Protein AF-A0A7S2YN35-F1 (afdb_monomer)

Structure (mmCIF, N/CA/C/O backbone):
data_AF-A0A7S2YN35-F1
#
_entry.id   AF-A0A7S2YN35-F1
#
loop_
_atom_site.group_PDB
_atom_site.id
_atom_site.type_symbol
_atom_site.label_atom_id
_atom_site.label_alt_id
_atom_site.label_comp_id
_atom_site.label_asym_id
_atom_site.label_entity_id
_atom_site.label_seq_id
_atom_site.pdbx_PDB_ins_code
_atom_site.Cartn_x
_atom_site.Cartn_y
_atom_site.Cartn_z
_atom_site.occupancy
_atom_site.B_iso_or_equiv
_atom_site.auth_seq_id
_atom_site.auth_comp_id
_atom_site.auth_asym_id
_atom_site.auth_atom_id
_atom_site.pdbx_PDB_model_num
ATOM 1 N N . PRO A 1 1 ? -25.737 -16.068 -13.004 1.00 32.38 1 PRO A N 1
ATOM 2 C CA . PRO A 1 1 ? -26.339 -16.454 -11.703 1.00 32.38 1 PRO A CA 1
ATOM 3 C C . PRO A 1 1 ? -26.500 -15.213 -10.817 1.00 32.38 1 PRO A C 1
ATOM 5 O O . PRO A 1 1 ? -25.511 -14.588 -10.452 1.00 32.38 1 PRO A O 1
ATOM 8 N N . ARG A 1 2 ? -27.748 -14.786 -10.596 1.00 31.97 2 ARG A N 1
ATOM 9 C CA . ARG A 1 2 ? -28.087 -13.589 -9.817 1.00 31.97 2 ARG A CA 1
ATOM 10 C C . ARG A 1 2 ? -27.740 -13.826 -8.343 1.00 31.97 2 ARG A C 1
ATOM 12 O O . ARG A 1 2 ? -28.356 -14.675 -7.712 1.00 31.97 2 ARG A O 1
ATOM 19 N N . LEU A 1 3 ? -26.752 -13.098 -7.825 1.00 33.00 3 LEU A N 1
ATOM 20 C CA . LEU A 1 3 ? -26.411 -13.049 -6.401 1.00 33.00 3 LEU A CA 1
ATOM 21 C C . LEU A 1 3 ? -27.136 -11.846 -5.777 1.00 33.00 3 LEU A C 1
ATOM 23 O O . LEU A 1 3 ? -26.621 -10.730 -5.743 1.00 33.00 3 LEU A O 1
ATOM 27 N N . GLU A 1 4 ? -28.378 -12.056 -5.348 1.00 37.19 4 GLU A N 1
ATOM 28 C CA . GLU A 1 4 ? -29.173 -11.084 -4.591 1.00 37.19 4 GLU A CA 1
ATOM 29 C C . GLU A 1 4 ? -28.855 -11.234 -3.093 1.00 37.19 4 GLU A C 1
ATOM 31 O O . GLU A 1 4 ? -29.428 -12.076 -2.412 1.00 37.19 4 GLU A O 1
ATOM 36 N N . CYS A 1 5 ? -27.909 -10.449 -2.566 1.00 36.06 5 CYS A N 1
ATOM 37 C CA . CYS A 1 5 ? -27.705 -10.291 -1.121 1.00 36.06 5 CYS A CA 1
ATOM 38 C C . CYS A 1 5 ? -27.013 -8.946 -0.836 1.00 36.06 5 CYS A C 1
ATOM 40 O O . CYS A 1 5 ? -26.206 -8.490 -1.645 1.00 36.06 5 CYS A O 1
ATOM 42 N N . GLY A 1 6 ? -27.311 -8.291 0.292 1.00 42.84 6 GLY A N 1
ATOM 43 C CA . GLY A 1 6 ? -26.812 -6.947 0.648 1.00 42.84 6 GLY A CA 1
ATOM 44 C C . GLY A 1 6 ? -25.283 -6.776 0.619 1.00 42.84 6 GLY A C 1
ATOM 45 O O . GLY A 1 6 ? -24.805 -5.655 0.440 1.00 42.84 6 GLY A O 1
ATOM 46 N N . CYS A 1 7 ? -24.537 -7.883 0.682 1.00 43.56 7 CYS A N 1
ATOM 47 C CA . CYS A 1 7 ? -23.091 -7.959 0.464 1.00 43.56 7 CYS A CA 1
ATOM 48 C C . CYS A 1 7 ? -22.669 -7.365 -0.899 1.00 43.56 7 CYS A C 1
ATOM 50 O O . CYS A 1 7 ? -21.687 -6.630 -0.991 1.00 43.56 7 CYS A O 1
ATOM 52 N N . ASN A 1 8 ? -23.490 -7.538 -1.944 1.00 53.22 8 ASN A N 1
ATOM 53 C CA . ASN A 1 8 ? -23.187 -7.060 -3.293 1.00 53.22 8 ASN A CA 1
ATOM 54 C C . ASN A 1 8 ? -23.041 -5.528 -3.335 1.00 53.22 8 ASN A C 1
ATOM 56 O O . ASN A 1 8 ? -22.105 -5.007 -3.926 1.00 53.22 8 ASN A O 1
ATOM 60 N N . ARG A 1 9 ? -23.909 -4.777 -2.640 1.00 54.72 9 ARG A N 1
ATOM 61 C CA . ARG A 1 9 ? -23.855 -3.303 -2.642 1.00 54.72 9 ARG A CA 1
ATOM 62 C C . ARG A 1 9 ? -22.607 -2.763 -1.935 1.00 54.72 9 ARG A C 1
ATOM 64 O O . ARG A 1 9 ? -22.102 -1.719 -2.330 1.00 54.72 9 ARG A O 1
ATOM 71 N N . GLN A 1 10 ? -22.119 -3.452 -0.905 1.00 54.00 10 GLN A N 1
ATOM 72 C CA . GLN A 1 10 ? -20.915 -3.050 -0.172 1.00 54.00 10 GLN A CA 1
ATOM 73 C C . GLN A 1 10 ? -19.650 -3.368 -0.974 1.00 54.00 10 GLN A C 1
ATOM 75 O O . GLN A 1 10 ? -18.811 -2.486 -1.140 1.00 54.00 10 GLN A O 1
ATOM 80 N N . LEU A 1 11 ? -19.576 -4.564 -1.569 1.00 55.97 11 LEU A N 1
ATOM 81 C CA . LEU A 1 11 ? -18.496 -4.949 -2.483 1.00 55.97 11 LEU A CA 1
ATOM 82 C C . LEU A 1 11 ? -18.441 -4.023 -3.704 1.00 55.97 11 LEU A C 1
ATOM 84 O O . LEU A 1 11 ? -17.374 -3.514 -4.037 1.00 55.97 11 LEU A O 1
ATOM 88 N N . TYR A 1 12 ? -19.590 -3.718 -4.318 1.00 56.28 12 TYR A N 1
ATOM 89 C CA . TYR A 1 12 ? -19.667 -2.752 -5.416 1.00 56.28 12 TYR A CA 1
ATOM 90 C C . TYR A 1 12 ? -19.158 -1.371 -4.996 1.00 56.28 12 TYR A C 1
ATOM 92 O O . TYR A 1 12 ? -18.388 -0.779 -5.741 1.00 56.28 12 TYR A O 1
ATOM 100 N N . THR A 1 13 ? -19.527 -0.856 -3.819 1.00 57.91 13 THR A N 1
ATOM 101 C CA . THR A 1 13 ? -19.039 0.453 -3.354 1.00 57.91 13 THR A CA 1
ATOM 102 C C . THR A 1 13 ? -17.526 0.456 -3.141 1.00 57.91 13 THR A C 1
ATOM 104 O O . THR A 1 13 ? -16.870 1.396 -3.581 1.00 57.91 13 THR A O 1
ATOM 107 N N . ILE A 1 14 ? -16.948 -0.581 -2.526 1.00 59.44 14 ILE A N 1
ATOM 108 C CA . ILE A 1 14 ? -15.496 -0.668 -2.299 1.00 59.44 14 ILE A CA 1
ATOM 109 C C . ILE A 1 14 ? -14.764 -0.785 -3.637 1.00 59.44 14 ILE A C 1
ATOM 111 O O . ILE A 1 14 ? -13.972 0.086 -3.986 1.00 59.44 14 ILE A O 1
ATOM 115 N N . PHE A 1 15 ? -15.082 -1.807 -4.431 1.00 61.56 15 PHE A N 1
ATOM 116 C CA . PHE A 1 15 ? -14.328 -2.101 -5.645 1.00 61.56 15 PHE A CA 1
ATOM 117 C C . PHE A 1 15 ? -14.570 -1.086 -6.758 1.00 61.56 15 PHE A C 1
ATOM 119 O O . PHE A 1 15 ? -13.609 -0.658 -7.389 1.00 61.56 15 PHE A O 1
ATOM 126 N N . LEU A 1 16 ? -15.812 -0.638 -6.993 1.00 57.06 16 LEU A N 1
ATOM 127 C CA . LEU A 1 16 ? -16.046 0.391 -8.009 1.00 57.06 16 LEU A CA 1
ATOM 128 C C . LEU A 1 16 ? -15.460 1.727 -7.580 1.00 57.06 16 LEU A C 1
ATOM 130 O O . LEU A 1 16 ? -14.914 2.401 -8.442 1.00 57.06 16 LEU A O 1
ATOM 134 N N . SER A 1 17 ? -15.534 2.137 -6.308 1.00 57.50 17 SER A N 1
ATOM 135 C CA . SER A 1 17 ? -14.940 3.425 -5.922 1.00 57.50 17 SER A CA 1
ATOM 136 C C . SER A 1 17 ? -13.424 3.411 -6.098 1.00 57.50 17 SER A C 1
ATOM 138 O O . SER A 1 17 ? -12.890 4.339 -6.704 1.00 57.50 17 SER A O 1
ATOM 140 N N . GLU A 1 18 ? -12.740 2.344 -5.675 1.00 59.97 18 GLU A N 1
ATOM 141 C CA . GLU A 1 18 ? -11.289 2.235 -5.837 1.00 59.97 18 GLU A CA 1
ATOM 142 C C . GLU A 1 18 ? -10.882 2.097 -7.313 1.00 59.97 18 GLU A C 1
ATOM 144 O O . GLU A 1 18 ? -10.021 2.840 -7.782 1.00 59.97 18 GLU A O 1
ATOM 149 N N . PHE A 1 19 ? -11.565 1.253 -8.092 1.00 55.81 19 PHE A N 1
ATOM 150 C CA . PHE A 1 19 ? -11.225 1.017 -9.498 1.00 55.81 19 PHE A CA 1
ATOM 151 C C . PHE A 1 19 ? -11.586 2.204 -10.411 1.00 55.81 19 PHE A C 1
ATOM 153 O O . PHE A 1 19 ? -10.774 2.645 -11.227 1.00 55.81 19 PHE A O 1
ATOM 160 N N . THR A 1 20 ? -12.781 2.788 -10.258 1.00 52.16 20 THR A N 1
ATOM 161 C CA . THR A 1 20 ? -13.210 3.927 -11.094 1.00 52.16 20 THR A CA 1
ATOM 162 C C . THR A 1 20 ? -12.437 5.198 -10.776 1.00 52.16 20 THR A C 1
ATOM 164 O O . THR A 1 20 ? -12.115 5.942 -11.699 1.00 52.16 20 THR A O 1
ATOM 167 N N . THR A 1 21 ? -12.067 5.442 -9.516 1.00 54.19 21 THR A N 1
ATOM 168 C CA . THR A 1 21 ? -11.267 6.621 -9.158 1.00 54.19 21 THR A CA 1
ATOM 169 C C . THR A 1 21 ? -9.856 6.516 -9.737 1.00 54.19 21 THR A C 1
ATOM 171 O O . THR A 1 21 ? -9.370 7.488 -10.322 1.00 54.19 21 THR A O 1
ATOM 174 N N . SER A 1 22 ? -9.234 5.331 -9.676 1.00 51.78 22 SER A N 1
ATOM 175 C CA . SER A 1 22 ? -7.910 5.112 -10.267 1.00 51.78 22 SER A CA 1
ATOM 176 C C . SER A 1 22 ? -7.899 5.272 -11.795 1.00 51.78 22 SER A C 1
ATOM 178 O O . SER A 1 22 ? -6.941 5.842 -12.328 1.00 51.78 22 SER A O 1
ATOM 180 N N . ILE A 1 23 ? -8.972 4.869 -12.492 1.00 47.03 23 ILE A N 1
ATOM 181 C CA . ILE A 1 23 ? -9.130 5.051 -13.950 1.00 47.03 23 ILE A CA 1
ATOM 182 C C . ILE A 1 23 ? -9.453 6.509 -14.317 1.00 47.03 23 ILE A C 1
ATOM 184 O O . ILE A 1 23 ? -8.796 7.092 -15.181 1.00 47.03 23 ILE A O 1
ATOM 188 N N . MET A 1 24 ? -10.431 7.132 -13.652 1.00 33.88 24 MET A N 1
ATOM 189 C CA . MET A 1 24 ? -10.918 8.480 -13.985 1.00 33.88 24 MET A CA 1
ATOM 190 C C . MET A 1 24 ? -9.857 9.565 -13.757 1.00 33.88 24 MET A C 1
ATOM 192 O O . MET A 1 24 ? -9.778 10.532 -14.514 1.00 33.88 24 MET A O 1
ATOM 196 N N . ILE A 1 25 ? -8.986 9.407 -12.755 1.00 48.69 25 ILE A N 1
ATOM 197 C CA . ILE A 1 25 ? -7.891 10.359 -12.504 1.00 48.69 25 ILE A CA 1
ATOM 198 C C . ILE A 1 25 ? -6.742 10.178 -13.511 1.00 48.69 25 ILE A C 1
ATOM 200 O O . ILE A 1 25 ? -6.049 11.153 -13.818 1.00 48.69 25 ILE A O 1
ATOM 204 N N . GLY A 1 26 ? -6.588 8.983 -14.098 1.00 38.44 26 GLY A N 1
ATOM 205 C CA . GLY A 1 26 ? -5.640 8.710 -15.184 1.00 38.44 26 GLY A CA 1
ATOM 206 C C . GLY A 1 26 ? -5.896 9.534 -16.452 1.00 38.44 26 GLY A C 1
ATOM 207 O O . GLY A 1 26 ? -4.950 9.873 -17.157 1.00 38.44 26 GLY A O 1
ATOM 208 N N . GLN A 1 27 ? -7.141 9.954 -16.697 1.00 31.20 27 GLN A N 1
ATOM 209 C CA . GLN A 1 27 ? -7.489 10.827 -17.826 1.00 31.20 27 GLN A CA 1
ATOM 210 C C . GLN A 1 27 ? -7.334 12.331 -17.524 1.00 31.20 27 GLN A C 1
ATOM 212 O O . GLN A 1 27 ? -7.398 13.148 -18.439 1.00 31.20 27 GLN A O 1
ATOM 217 N N . CYS A 1 28 ? -7.086 12.727 -16.268 1.00 28.78 28 CYS A N 1
ATOM 218 C CA . CYS A 1 28 ? -7.217 14.123 -15.831 1.00 28.78 28 CYS A CA 1
ATOM 219 C C . CYS A 1 28 ? -5.906 14.861 -15.486 1.00 28.78 28 CYS A C 1
ATOM 221 O O . CYS A 1 28 ? -5.970 15.974 -14.963 1.00 28.78 28 CYS A O 1
ATOM 223 N N . ARG A 1 29 ? -4.706 14.322 -15.763 1.00 36.72 29 ARG A N 1
ATOM 224 C CA . ARG A 1 29 ? -3.434 15.008 -15.423 1.00 36.72 29 ARG A CA 1
ATOM 225 C C . ARG A 1 29 ? -2.541 15.323 -16.624 1.00 36.72 29 ARG A C 1
ATOM 227 O O . ARG A 1 29 ? -1.461 14.770 -16.775 1.00 36.72 29 ARG A O 1
ATOM 234 N N . LEU A 1 30 ? -2.968 16.333 -17.384 1.00 31.67 30 LEU A N 1
ATOM 235 C CA . LEU A 1 30 ? -2.103 17.223 -18.177 1.00 31.67 30 LEU A CA 1
ATOM 236 C C . LEU A 1 30 ? -1.985 18.635 -17.560 1.00 31.67 30 LEU A C 1
ATOM 238 O O . LEU A 1 30 ? -1.536 19.569 -18.215 1.00 31.67 30 LEU A O 1
ATOM 242 N N . LEU A 1 31 ? -2.359 18.825 -16.289 1.00 26.77 31 LEU A N 1
ATOM 243 C CA . LEU A 1 31 ? -2.328 20.140 -15.641 1.00 26.77 31 LEU A CA 1
ATOM 244 C C . LEU A 1 31 ? -1.460 20.149 -14.374 1.00 26.77 31 LEU A C 1
ATOM 246 O O . LEU A 1 31 ? -1.873 19.751 -13.292 1.00 26.77 31 LEU A O 1
ATOM 250 N N . HIS A 1 32 ? -0.244 20.649 -14.593 1.00 30.19 32 HIS A N 1
ATOM 251 C CA . HIS A 1 32 ? 0.545 21.545 -13.745 1.00 30.19 32 HIS A CA 1
ATOM 252 C C . HIS A 1 32 ? 0.956 21.144 -12.314 1.00 30.19 32 HIS A C 1
ATOM 254 O O . HIS A 1 32 ? 0.194 21.150 -11.355 1.00 30.19 32 HIS A O 1
ATOM 260 N N . SER A 1 33 ? 2.272 20.923 -12.219 1.00 31.78 33 SER A N 1
ATOM 261 C CA . SER A 1 33 ? 3.257 21.531 -11.314 1.00 31.78 33 SER A CA 1
ATOM 262 C C . SER A 1 33 ? 2.797 22.414 -10.135 1.00 31.78 33 SER A C 1
ATOM 264 O O . SER A 1 33 ? 1.953 23.298 -10.254 1.00 31.78 33 SER A O 1
ATOM 266 N N . ARG A 1 34 ? 3.596 22.284 -9.057 1.00 30.53 34 ARG A N 1
ATOM 267 C CA . ARG A 1 34 ? 3.866 23.261 -7.979 1.00 30.53 34 ARG A CA 1
ATOM 268 C C . ARG A 1 34 ? 3.098 23.061 -6.662 1.00 30.53 34 ARG A C 1
ATOM 270 O O . ARG A 1 34 ? 2.326 23.908 -6.236 1.00 30.53 34 ARG A O 1
ATOM 277 N N . CYS A 1 35 ? 3.491 22.030 -5.914 1.00 25.50 35 CYS A N 1
ATOM 278 C CA . CYS A 1 35 ? 3.432 22.052 -4.448 1.00 25.50 35 CYS A CA 1
ATOM 279 C C . CYS A 1 35 ? 4.858 21.982 -3.879 1.00 25.50 35 CYS A C 1
ATOM 281 O O . CYS A 1 35 ? 5.367 20.911 -3.568 1.00 25.50 35 CYS A O 1
ATOM 283 N N . ARG A 1 36 ? 5.520 23.141 -3.749 1.00 30.11 36 ARG A N 1
ATOM 284 C CA . ARG A 1 36 ? 6.612 23.310 -2.779 1.00 30.11 36 ARG A CA 1
ATOM 285 C C . ARG A 1 36 ? 5.959 23.623 -1.435 1.00 30.11 36 ARG A C 1
ATOM 287 O O . ARG A 1 36 ? 5.646 24.776 -1.162 1.00 30.11 36 ARG A O 1
ATOM 294 N N . GLY A 1 37 ? 5.706 22.588 -0.643 1.00 24.72 37 GLY A N 1
ATOM 295 C CA . GLY A 1 37 ? 5.403 22.714 0.778 1.00 24.72 37 GLY A CA 1
ATOM 296 C C . GLY A 1 37 ? 6.679 22.450 1.565 1.00 24.72 37 GLY A C 1
ATOM 297 O O . GLY A 1 37 ? 7.282 21.390 1.431 1.00 24.72 37 GLY A O 1
ATOM 298 N N . THR A 1 38 ? 7.122 23.430 2.340 1.00 25.17 38 THR A N 1
ATOM 299 C CA . THR A 1 38 ? 8.224 23.310 3.296 1.00 25.17 38 THR A CA 1
ATOM 300 C C . THR A 1 38 ? 7.952 22.169 4.278 1.00 25.17 38 THR A C 1
ATOM 302 O O . THR A 1 38 ? 7.036 22.254 5.093 1.00 25.17 38 THR A O 1
ATOM 305 N N . PHE A 1 39 ? 8.755 21.106 4.202 1.00 29.67 39 PHE A N 1
ATOM 306 C CA . PHE A 1 39 ? 8.820 20.051 5.211 1.00 29.67 39 PHE A CA 1
ATOM 307 C C . PHE A 1 39 ? 9.465 20.621 6.476 1.00 29.67 39 PHE A C 1
ATOM 309 O O . PHE A 1 39 ? 10.685 20.703 6.591 1.00 29.67 39 PHE A O 1
ATOM 316 N N . GLY A 1 40 ? 8.632 21.044 7.419 1.00 28.08 40 GLY A N 1
ATOM 317 C CA . GLY A 1 40 ? 9.051 21.463 8.747 1.00 28.08 40 GLY A CA 1
ATOM 318 C C . GLY A 1 40 ? 8.122 20.845 9.776 1.00 28.08 40 GLY A C 1
ATOM 319 O O . GLY A 1 40 ? 7.024 21.346 9.988 1.00 28.08 40 GLY A O 1
ATOM 320 N N . GLY A 1 41 ? 8.553 19.747 10.391 1.00 28.23 41 GLY A N 1
ATOM 321 C CA . GLY A 1 41 ? 7.854 19.172 11.537 1.00 28.23 41 GLY A CA 1
ATOM 322 C C . GLY A 1 41 ? 8.032 17.670 11.650 1.00 28.23 41 GLY A C 1
ATOM 323 O O . GLY A 1 41 ? 7.097 16.945 11.353 1.00 28.23 41 GLY A O 1
ATOM 324 N N . LEU A 1 42 ? 9.229 17.215 12.040 1.00 32.81 42 LEU A N 1
ATOM 325 C CA . LEU A 1 42 ? 9.445 15.896 12.672 1.00 32.81 42 LEU A CA 1
ATOM 326 C C . LEU A 1 42 ? 10.831 15.756 13.350 1.00 32.81 42 LEU A C 1
ATOM 328 O O . LEU A 1 42 ? 11.249 14.653 13.678 1.00 32.81 42 LEU A O 1
ATOM 332 N N . SER A 1 43 ? 11.551 16.857 13.612 1.00 29.42 43 SER A N 1
ATOM 333 C CA . SER A 1 43 ? 12.935 16.823 14.129 1.00 29.42 43 SER A CA 1
ATOM 334 C C . SER A 1 43 ? 13.073 17.021 15.651 1.00 29.42 43 SER A C 1
ATOM 336 O O . SER A 1 43 ? 14.129 17.451 16.110 1.00 29.42 43 SER A O 1
ATOM 338 N N . THR A 1 44 ? 12.048 16.739 16.460 1.00 29.92 44 THR A N 1
ATOM 339 C CA . THR A 1 44 ? 12.106 16.982 17.921 1.00 29.92 44 THR A CA 1
ATOM 340 C C . THR A 1 44 ? 11.459 15.873 18.754 1.00 29.92 44 THR A C 1
ATOM 342 O O . THR A 1 44 ? 10.720 16.157 19.689 1.00 29.92 44 THR A O 1
ATOM 345 N N . TYR A 1 45 ? 11.743 14.608 18.440 1.00 38.59 45 TYR A N 1
ATOM 346 C CA . TYR A 1 45 ? 11.266 13.451 19.216 1.00 38.59 45 TYR A CA 1
ATOM 347 C C . TYR A 1 45 ? 12.419 12.679 19.874 1.00 38.59 45 TYR A C 1
ATOM 349 O O . TYR A 1 45 ? 12.468 11.459 19.829 1.00 38.59 45 TYR A O 1
ATOM 357 N N . LEU A 1 46 ? 13.383 13.392 20.465 1.00 30.52 46 LEU A N 1
ATOM 358 C CA . LEU A 1 46 ? 14.479 12.797 21.243 1.00 30.52 46 LEU A CA 1
ATOM 359 C C . LEU A 1 46 ? 14.612 13.494 22.603 1.00 30.52 46 LEU A C 1
ATOM 361 O O . LEU A 1 46 ? 15.631 14.107 22.909 1.00 30.52 46 LEU A O 1
ATOM 365 N N . ALA A 1 47 ? 13.566 13.422 23.423 1.00 31.08 47 ALA A N 1
ATOM 366 C CA . ALA A 1 47 ? 13.660 13.750 24.842 1.00 31.08 47 ALA A CA 1
ATOM 367 C C . ALA A 1 47 ? 12.868 12.709 25.639 1.00 31.08 47 ALA A C 1
ATOM 369 O O . ALA A 1 47 ? 11.644 12.644 25.562 1.00 31.08 47 ALA A O 1
ATOM 370 N N . GLY A 1 48 ? 13.607 11.846 26.333 1.00 30.94 48 GLY A N 1
ATOM 371 C CA . GLY A 1 48 ? 13.095 10.629 26.944 1.00 30.94 48 GLY A CA 1
ATOM 372 C C . GLY A 1 48 ? 12.174 10.841 28.144 1.00 30.94 48 GLY A C 1
ATOM 373 O O . GLY A 1 48 ? 12.313 11.781 28.928 1.00 30.94 48 GLY A O 1
ATOM 374 N N . ARG A 1 49 ? 11.281 9.866 28.317 1.00 33.19 49 ARG A N 1
ATOM 375 C CA . ARG A 1 49 ? 10.717 9.438 29.600 1.00 33.19 49 ARG A CA 1
ATOM 376 C C . ARG A 1 49 ? 10.683 7.903 29.620 1.00 33.19 49 ARG A C 1
ATOM 378 O O . ARG A 1 49 ? 10.508 7.307 28.559 1.00 33.19 49 ARG A O 1
ATOM 385 N N . PRO A 1 50 ? 10.860 7.260 30.784 1.00 35.88 50 PRO A N 1
ATOM 386 C CA . PRO A 1 50 ? 10.829 5.804 30.879 1.00 35.88 50 PRO A CA 1
ATOM 387 C C . PRO A 1 50 ? 9.416 5.258 30.620 1.00 35.88 50 PRO A C 1
ATOM 389 O O . PRO A 1 50 ? 8.423 5.881 31.006 1.00 35.88 50 PRO A O 1
ATOM 392 N N . PHE A 1 51 ? 9.337 4.081 29.990 1.00 38.91 51 PHE A N 1
ATOM 393 C CA . PHE A 1 51 ? 8.087 3.346 29.782 1.00 38.91 51 PHE A CA 1
ATOM 394 C C . PHE A 1 51 ? 7.588 2.689 31.063 1.00 38.91 51 PHE A C 1
ATOM 396 O O . PHE A 1 51 ? 8.341 2.036 31.783 1.00 38.91 51 PHE A O 1
ATOM 403 N N . SER A 1 52 ? 6.284 2.835 31.292 1.00 37.88 52 SER A N 1
ATOM 404 C CA . SER A 1 52 ? 5.502 2.061 32.249 1.00 37.88 52 SER A CA 1
ATOM 405 C C . SER A 1 52 ? 4.770 0.953 31.492 1.00 37.88 52 SER A C 1
ATOM 407 O O . SER A 1 52 ? 4.028 1.237 30.550 1.00 37.88 52 SER A O 1
ATOM 409 N N . ASN A 1 53 ? 4.971 -0.294 31.923 1.00 44.12 53 ASN A N 1
ATOM 410 C CA . ASN A 1 53 ? 4.162 -1.455 31.551 1.00 44.12 53 ASN A CA 1
ATOM 411 C C . ASN A 1 53 ? 2.808 -1.371 32.272 1.00 44.12 53 ASN A C 1
ATOM 413 O O . ASN A 1 53 ? 2.584 -2.031 33.286 1.00 44.12 53 ASN A O 1
ATOM 417 N N . GLY A 1 54 ? 1.938 -0.488 31.787 1.00 44.16 54 GLY A N 1
ATOM 418 C CA . GLY A 1 54 ? 0.593 -0.284 32.313 1.00 44.16 54 GLY A CA 1
ATOM 419 C C . GLY A 1 54 ? -0.497 -0.656 31.305 1.00 44.16 54 GLY A C 1
ATOM 420 O O . GLY A 1 54 ? -0.200 -0.854 30.126 1.00 44.16 54 GLY A O 1
ATOM 421 N N . PRO A 1 55 ? -1.768 -0.719 31.748 1.00 50.75 55 PRO A N 1
ATOM 422 C CA . PRO A 1 55 ? -2.924 -0.789 30.853 1.00 50.75 55 PRO A CA 1
ATOM 423 C C . PRO A 1 55 ? -2.861 0.308 29.772 1.00 50.75 55 PRO A C 1
ATOM 425 O O . PRO A 1 55 ? -2.157 1.306 29.973 1.00 50.75 55 PRO A O 1
ATOM 428 N N . PRO A 1 56 ? -3.609 0.158 28.655 1.00 59.97 56 PRO A N 1
ATOM 429 C CA . PRO A 1 56 ? -3.640 1.146 27.582 1.00 59.97 56 PRO A CA 1
ATOM 430 C C . PRO A 1 56 ? -3.754 2.559 28.178 1.00 59.97 56 PRO A C 1
ATOM 432 O O . PRO A 1 56 ? -4.593 2.772 29.063 1.00 59.97 56 PRO A O 1
ATOM 435 N N . PRO A 1 57 ? -2.882 3.507 27.788 1.00 69.88 57 PRO A N 1
ATOM 436 C CA . PRO A 1 57 ? -2.763 4.775 28.493 1.00 69.88 57 PRO A CA 1
ATOM 437 C C . PRO A 1 57 ? -4.106 5.511 28.527 1.00 69.88 57 PRO A C 1
ATOM 439 O O . PRO A 1 57 ? -4.876 5.452 27.570 1.00 69.88 57 PRO A O 1
ATOM 442 N N . GLN A 1 58 ? -4.376 6.245 29.615 1.00 71.38 58 GLN A N 1
ATOM 443 C CA . GLN A 1 58 ? -5.656 6.946 29.829 1.00 71.38 58 GLN A CA 1
ATOM 444 C C . GLN A 1 58 ? -6.070 7.837 28.645 1.00 71.38 58 GLN A C 1
ATOM 446 O O . GLN A 1 58 ? -7.262 8.012 28.402 1.00 71.38 58 GLN A O 1
ATOM 451 N N . ILE A 1 59 ? -5.092 8.336 27.879 1.00 74.69 59 ILE A N 1
ATOM 452 C CA . ILE A 1 59 ? -5.273 9.103 26.640 1.00 74.69 59 ILE A CA 1
ATOM 453 C C . ILE A 1 59 ? -6.175 8.406 25.603 1.00 74.69 59 ILE A C 1
ATOM 455 O O . ILE A 1 59 ? -6.870 9.081 24.854 1.00 74.69 59 ILE A O 1
ATOM 459 N N . LEU A 1 60 ? -6.227 7.070 25.585 1.00 78.19 60 LEU A N 1
ATOM 460 C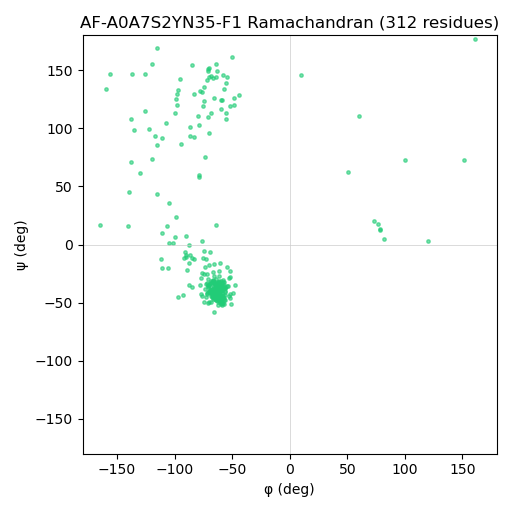 CA . LEU A 1 60 ? -7.087 6.297 24.678 1.00 78.19 60 LEU A CA 1
ATOM 461 C C . LEU A 1 60 ? -8.576 6.395 25.056 1.00 78.19 60 LEU A C 1
ATOM 463 O O . LEU A 1 60 ? -9.465 6.263 24.214 1.00 78.19 60 LEU A O 1
ATOM 467 N N . ASN A 1 61 ? -8.880 6.667 26.325 1.00 81.62 61 ASN A N 1
ATOM 468 C CA . ASN A 1 61 ? -10.260 6.767 26.794 1.00 81.62 61 ASN A CA 1
ATOM 469 C C . ASN A 1 61 ? -10.874 8.153 26.540 1.00 81.62 61 ASN A C 1
ATOM 471 O O . ASN A 1 61 ? -12.100 8.286 26.586 1.00 81.62 61 ASN A O 1
ATOM 475 N N . ASP A 1 62 ? -10.073 9.155 26.175 1.00 90.31 62 ASP A N 1
ATOM 476 C CA . ASP A 1 62 ? -10.538 10.517 25.913 1.00 90.31 62 ASP A CA 1
ATOM 477 C C . ASP A 1 62 ? -11.256 10.638 24.551 1.00 90.31 62 ASP A C 1
ATOM 479 O O . ASP A 1 62 ? -10.688 10.409 23.482 1.00 90.31 62 ASP A O 1
ATOM 483 N N . ALA A 1 63 ? -12.535 11.027 24.583 1.00 90.94 63 ALA A N 1
ATOM 484 C CA . ALA A 1 63 ? -13.347 11.235 23.385 1.00 90.94 63 ALA A CA 1
ATOM 485 C C . ALA A 1 63 ? -12.843 12.388 22.505 1.00 90.94 63 ALA A C 1
ATOM 487 O O . ALA A 1 63 ? -12.932 12.303 21.277 1.00 90.94 63 ALA A O 1
ATOM 488 N N . GLN A 1 64 ? -12.304 13.446 23.114 1.00 93.50 64 GLN A N 1
ATOM 489 C CA . GLN A 1 64 ? -11.747 14.578 22.384 1.00 93.50 64 GLN A CA 1
ATOM 490 C C . GLN A 1 64 ? -10.467 14.165 21.659 1.00 93.50 64 GLN A C 1
ATOM 492 O O . GLN A 1 64 ? -10.290 14.509 20.489 1.00 93.50 64 GLN A O 1
ATOM 497 N N . GLN A 1 65 ? -9.618 13.369 22.313 1.00 92.75 65 GLN A N 1
ATOM 498 C CA . GLN A 1 65 ? -8.418 12.827 21.684 1.00 92.75 65 GLN A CA 1
ATOM 499 C C . GLN A 1 65 ? -8.764 11.911 20.507 1.00 92.75 65 GLN A C 1
ATOM 501 O O . GLN A 1 65 ? -8.205 12.078 19.426 1.00 92.75 65 GLN A O 1
ATOM 506 N N . ARG A 1 66 ? -9.749 11.011 20.660 1.00 93.94 66 ARG A N 1
ATOM 507 C CA . ARG A 1 66 ? -10.209 10.145 19.557 1.00 93.94 66 ARG A CA 1
ATOM 508 C C . ARG A 1 66 ? -10.664 10.938 18.336 1.00 93.94 66 ARG A C 1
ATOM 510 O O . ARG A 1 66 ? -10.375 10.551 17.205 1.00 93.94 66 ARG A O 1
ATOM 517 N N . LYS A 1 67 ? -11.361 12.056 18.555 1.00 95.56 67 LYS A N 1
ATOM 518 C CA . LYS A 1 67 ? -11.771 12.953 17.471 1.00 95.56 67 LYS A CA 1
ATOM 519 C C . LYS A 1 67 ? -10.562 13.591 16.784 1.00 95.56 67 LYS A C 1
ATOM 521 O O . LYS A 1 67 ? -10.490 13.567 15.561 1.00 95.56 67 LYS A O 1
ATOM 526 N N . GLN A 1 68 ? -9.602 14.104 17.552 1.00 96.81 68 GLN A N 1
ATOM 527 C CA . GLN A 1 68 ? -8.375 14.693 17.005 1.00 96.81 68 GLN A CA 1
ATOM 528 C C . GLN A 1 68 ? -7.544 13.680 16.205 1.00 96.81 68 GLN A C 1
ATOM 530 O O . GLN A 1 68 ? -7.010 14.020 15.150 1.00 96.81 68 GLN A O 1
ATOM 535 N N . ASP A 1 69 ? -7.462 12.437 16.679 1.00 97.00 69 ASP A N 1
ATOM 536 C CA . ASP A 1 69 ? -6.734 11.358 16.009 1.00 97.00 69 ASP A CA 1
ATOM 537 C C . ASP A 1 69 ? -7.384 10.991 14.669 1.00 97.00 69 ASP A C 1
ATOM 539 O O . ASP A 1 69 ? -6.694 10.825 13.659 1.00 97.00 69 ASP A O 1
ATOM 543 N N . LEU A 1 70 ? -8.719 10.929 14.634 1.00 97.50 70 LEU A N 1
ATOM 544 C CA . LEU A 1 70 ? -9.471 10.718 13.400 1.00 97.50 70 LEU A CA 1
ATOM 545 C C . LEU A 1 70 ? -9.317 11.899 12.431 1.00 97.50 70 LEU A C 1
ATOM 547 O O . LEU A 1 70 ? -9.047 11.679 11.251 1.00 97.50 70 LEU A O 1
ATOM 551 N N . ASP A 1 71 ? -9.437 13.138 12.914 1.00 98.00 71 ASP A N 1
ATOM 552 C CA . ASP A 1 71 ? -9.254 14.345 12.099 1.00 98.00 71 ASP A CA 1
ATOM 553 C C . ASP A 1 71 ? -7.845 14.383 11.481 1.00 98.00 71 ASP A C 1
ATOM 555 O O . ASP A 1 71 ? -7.682 14.730 10.305 1.00 98.00 71 ASP A O 1
ATOM 559 N N . TYR A 1 72 ? -6.828 13.957 12.240 1.00 98.19 72 TYR A N 1
ATOM 560 C CA . TYR A 1 72 ? -5.468 13.783 11.737 1.00 98.19 72 TYR A CA 1
ATOM 561 C C . TYR A 1 72 ? -5.407 12.737 10.617 1.00 98.19 72 TYR A C 1
ATOM 563 O O . TYR A 1 72 ? -4.843 13.018 9.558 1.00 98.19 72 TYR A O 1
ATOM 571 N N . CYS A 1 73 ? -6.010 11.559 10.811 1.00 98.31 73 CYS A N 1
ATOM 572 C CA . CYS A 1 73 ? -6.040 10.499 9.798 1.00 98.31 73 CYS A CA 1
ATOM 573 C C . CY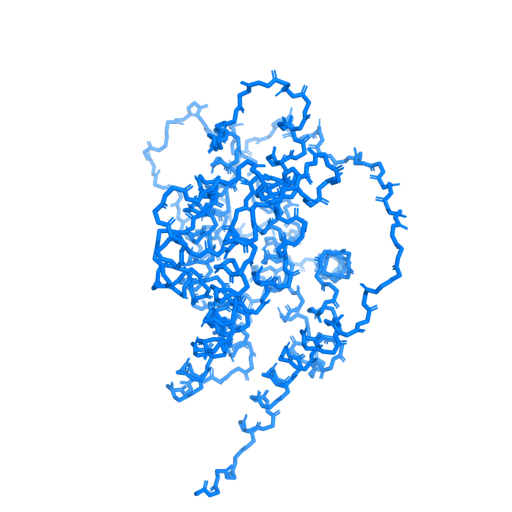S A 1 73 ? -6.730 10.968 8.507 1.00 98.31 73 CYS A C 1
ATOM 575 O O . CYS A 1 73 ? -6.179 10.812 7.419 1.00 98.31 73 CYS A O 1
ATOM 577 N N . ILE A 1 74 ? -7.894 11.614 8.617 1.00 98.06 74 ILE A N 1
ATOM 578 C CA . ILE A 1 74 ? -8.638 12.149 7.466 1.00 98.06 74 ILE A CA 1
ATOM 579 C C . ILE A 1 74 ? -7.803 13.191 6.717 1.00 98.06 74 ILE A C 1
ATOM 581 O O . ILE A 1 74 ? -7.752 13.174 5.484 1.00 98.06 74 ILE A O 1
ATOM 585 N N . LYS A 1 75 ? -7.138 14.097 7.444 1.00 98.00 75 LYS A N 1
ATOM 586 C CA . LYS A 1 75 ? -6.254 15.100 6.843 1.00 98.00 75 LYS A CA 1
ATOM 587 C C . LYS A 1 75 ? -5.080 14.441 6.118 1.00 98.00 75 LYS A C 1
ATOM 589 O O . LYS A 1 75 ? -4.812 14.789 4.972 1.00 98.00 75 LYS A O 1
ATOM 594 N N . LEU A 1 76 ? -4.428 13.463 6.746 1.00 96.69 76 LEU A N 1
ATOM 595 C CA . LEU A 1 76 ? -3.310 12.738 6.147 1.00 96.69 76 LEU A CA 1
ATOM 596 C C . LEU A 1 76 ? -3.716 12.059 4.833 1.00 96.69 76 LEU A C 1
ATOM 598 O O . LEU A 1 76 ? -3.010 12.189 3.834 1.00 96.69 76 LEU A O 1
ATOM 602 N N . VAL A 1 77 ? -4.873 11.390 4.814 1.00 97.69 77 VAL A N 1
ATOM 603 C CA . VAL A 1 77 ? -5.418 10.750 3.607 1.00 97.69 77 VAL A CA 1
ATOM 604 C C . VAL A 1 77 ? -5.752 11.798 2.548 1.00 97.69 77 VAL A C 1
ATOM 606 O O . VAL A 1 77 ? -5.366 11.643 1.398 1.00 97.69 77 VAL A O 1
ATOM 609 N N . ARG A 1 78 ? -6.381 12.920 2.913 1.00 96.25 78 ARG A N 1
ATOM 610 C CA . ARG A 1 78 ? -6.670 14.013 1.967 1.00 96.25 78 ARG A CA 1
ATOM 611 C C . ARG A 1 78 ? -5.419 14.549 1.266 1.00 96.25 78 ARG A C 1
ATOM 613 O O . ARG A 1 78 ? -5.496 14.904 0.085 1.00 96.25 78 ARG A O 1
ATOM 620 N N . ASP A 1 79 ? -4.314 14.626 2.001 1.00 94.19 79 ASP A N 1
ATOM 621 C CA . ASP A 1 79 ? -3.061 15.214 1.534 1.00 94.19 79 ASP A CA 1
ATOM 622 C C . ASP A 1 79 ? -2.203 14.208 0.745 1.00 94.19 79 ASP A C 1
ATOM 624 O O . ASP A 1 79 ? -1.571 14.594 -0.240 1.00 94.19 79 ASP A O 1
ATOM 628 N N . ARG A 1 80 ? -2.184 12.926 1.143 1.00 90.94 80 ARG A N 1
ATOM 629 C CA . ARG A 1 80 ? -1.278 11.900 0.579 1.00 90.94 80 ARG A CA 1
ATOM 630 C C . ARG A 1 80 ? -1.955 10.817 -0.262 1.00 90.94 80 ARG A C 1
ATOM 632 O O . ARG A 1 80 ? -1.289 10.183 -1.071 1.00 90.94 80 ARG A O 1
ATOM 639 N N . ASP A 1 81 ? -3.256 10.615 -0.103 1.00 92.81 81 ASP A N 1
ATOM 640 C CA . ASP A 1 81 ? -4.041 9.578 -0.776 1.00 92.81 81 ASP A CA 1
ATOM 641 C C . ASP A 1 81 ? -5.386 10.155 -1.238 1.00 92.81 81 ASP A C 1
ATOM 643 O O . ASP A 1 81 ? -6.460 9.901 -0.691 1.00 92.81 81 ASP A O 1
ATOM 647 N N . ARG A 1 82 ? -5.304 11.006 -2.264 1.00 90.94 82 ARG A N 1
ATOM 648 C CA . ARG A 1 82 ? -6.450 11.752 -2.795 1.00 90.94 82 ARG A CA 1
ATOM 649 C C . ARG A 1 82 ? -7.577 10.834 -3.277 1.00 90.94 82 ARG A C 1
ATOM 651 O O . ARG A 1 82 ? -8.743 11.190 -3.143 1.00 90.94 82 ARG A O 1
ATOM 658 N N . GLU A 1 83 ? -7.225 9.684 -3.842 1.00 89.19 83 GLU A N 1
ATOM 659 C CA . GLU A 1 83 ? -8.189 8.706 -4.357 1.00 89.19 83 GLU A CA 1
ATOM 660 C C . GLU A 1 83 ? -8.920 8.041 -3.206 1.00 89.19 83 GLU A C 1
ATOM 662 O O . GLU A 1 83 ? -10.146 8.101 -3.151 1.00 89.19 83 GLU A O 1
ATOM 667 N N . GLY A 1 84 ? -8.165 7.542 -2.222 1.00 91.94 84 GLY A N 1
ATOM 668 C CA . GLY A 1 84 ? -8.728 7.035 -0.980 1.00 91.94 84 GLY A CA 1
ATOM 669 C C . GLY A 1 84 ? -9.588 8.082 -0.282 1.00 91.94 84 GLY A C 1
ATOM 670 O O . GLY A 1 84 ? -10.651 7.749 0.224 1.00 91.94 84 GLY A O 1
ATOM 671 N N . PHE A 1 85 ? -9.213 9.364 -0.317 1.00 95.56 85 PHE A N 1
ATOM 672 C CA . PHE A 1 85 ? -10.042 10.415 0.264 1.00 95.56 85 PHE A CA 1
ATOM 673 C C . PHE A 1 85 ? -11.429 10.485 -0.379 1.00 95.56 85 PHE A C 1
ATOM 675 O O . PHE A 1 85 ? -12.426 10.496 0.341 1.00 95.56 85 PHE A O 1
ATOM 682 N N . TYR A 1 86 ? -11.507 10.495 -1.712 1.00 94.06 86 TYR A N 1
ATOM 683 C CA . TYR A 1 86 ? -12.790 10.510 -2.411 1.00 94.06 86 TYR A CA 1
ATOM 684 C C . TYR A 1 86 ? -13.583 9.217 -2.203 1.00 94.06 86 TYR A C 1
ATOM 686 O O . TYR A 1 86 ? -14.778 9.303 -1.927 1.00 94.06 86 TYR A O 1
ATOM 694 N N . CYS A 1 87 ? -12.935 8.047 -2.234 1.00 91.19 87 CYS A N 1
ATOM 695 C CA . CYS A 1 87 ? -13.592 6.776 -1.915 1.00 91.19 87 CYS A CA 1
ATOM 696 C C . CYS A 1 87 ? -14.183 6.796 -0.501 1.00 91.19 87 CYS A C 1
ATOM 698 O O . CYS A 1 87 ? -15.339 6.432 -0.306 1.00 91.19 87 CYS A O 1
ATOM 700 N N . GLY A 1 88 ? -13.434 7.316 0.474 1.00 92.31 88 GLY A N 1
ATOM 701 C CA . GLY A 1 88 ? -13.873 7.447 1.861 1.00 92.31 88 GLY A CA 1
ATOM 702 C C . GLY A 1 88 ? -15.126 8.309 2.020 1.00 92.31 88 GLY A C 1
ATOM 703 O O . GLY A 1 88 ? -15.980 7.990 2.844 1.00 92.31 88 GLY A O 1
ATOM 704 N N . LEU A 1 89 ? -15.294 9.359 1.205 1.00 93.12 89 LEU A N 1
ATOM 705 C CA . LEU A 1 89 ? -16.510 10.188 1.211 1.00 93.12 89 LEU A CA 1
ATOM 706 C C . LEU A 1 89 ? -17.761 9.439 0.730 1.00 93.12 89 LEU A C 1
ATOM 708 O O . LEU A 1 89 ? -18.868 9.839 1.082 1.00 93.12 89 LEU A O 1
ATOM 712 N N . LEU A 1 90 ? -17.589 8.376 -0.058 1.00 90.94 90 LEU A N 1
ATOM 713 C CA . LEU A 1 90 ? -18.675 7.541 -0.580 1.00 90.94 90 LEU A CA 1
ATOM 714 C C . LEU A 1 90 ? -19.016 6.362 0.346 1.00 90.94 90 LEU A C 1
ATOM 716 O O . LEU A 1 90 ? -20.033 5.698 0.140 1.00 90.94 90 LEU A O 1
ATOM 720 N N . MET A 1 91 ? -18.185 6.097 1.360 1.00 89.94 91 MET A N 1
ATOM 721 C CA . MET A 1 91 ? -18.419 5.018 2.318 1.00 89.94 91 MET A CA 1
ATOM 722 C C . MET A 1 91 ? -19.592 5.344 3.259 1.00 89.94 91 MET A C 1
ATOM 724 O O . MET A 1 91 ? -19.792 6.511 3.610 1.00 89.94 91 MET A O 1
ATOM 728 N N . PRO A 1 92 ? -20.344 4.328 3.735 1.00 90.75 92 PRO A N 1
ATOM 729 C CA . PRO A 1 92 ? -21.344 4.507 4.787 1.00 90.75 92 PRO A CA 1
ATOM 730 C C . PRO A 1 92 ? -20.745 5.167 6.034 1.00 90.75 92 PRO A C 1
ATOM 732 O O . PRO A 1 92 ? -19.596 4.890 6.393 1.00 90.75 92 PRO A O 1
ATOM 735 N N . GLN A 1 93 ? -21.523 6.017 6.712 1.00 89.31 93 GLN A N 1
ATOM 736 C CA . GLN A 1 93 ? -21.044 6.806 7.857 1.00 89.31 93 GLN A CA 1
ATOM 737 C C . GLN A 1 93 ? -20.467 5.929 8.975 1.00 89.31 93 GLN A C 1
ATOM 739 O O . GLN A 1 93 ? -19.509 6.316 9.642 1.00 89.31 93 GLN A O 1
ATOM 744 N N . GLU A 1 94 ? -21.011 4.727 9.144 1.00 88.81 94 GLU A N 1
ATOM 745 C CA . GLU A 1 94 ? -20.609 3.767 10.166 1.00 88.81 94 GLU A CA 1
ATOM 746 C C . GLU A 1 94 ? -19.193 3.224 9.937 1.00 88.81 94 GLU A C 1
ATOM 748 O O . GLU A 1 94 ? -18.504 2.912 10.908 1.00 88.81 94 GLU A O 1
ATOM 753 N N . ILE A 1 95 ? -18.765 3.112 8.672 1.00 91.69 95 ILE A N 1
ATOM 754 C CA . ILE A 1 95 ? -17.486 2.504 8.262 1.00 91.69 95 ILE A CA 1
ATOM 755 C C . ILE A 1 95 ? -16.455 3.550 7.834 1.00 91.69 95 ILE A C 1
ATOM 757 O O . ILE A 1 95 ? -15.251 3.295 7.863 1.00 91.69 95 ILE A O 1
ATOM 761 N N . GLN A 1 96 ? -16.905 4.754 7.484 1.00 94.44 96 GLN A N 1
ATOM 762 C CA . GLN A 1 96 ? -16.060 5.836 6.992 1.00 94.44 96 GLN A CA 1
ATOM 763 C C . GLN A 1 96 ? -14.861 6.116 7.914 1.00 94.44 96 GLN A C 1
ATOM 765 O O . GLN A 1 96 ? -13.737 6.263 7.432 1.00 94.44 96 GLN A O 1
ATOM 770 N N . LYS A 1 97 ? -15.069 6.125 9.239 1.00 96.00 97 LYS A N 1
ATOM 771 C CA . LYS A 1 97 ? -13.977 6.316 10.208 1.00 96.00 97 LYS A CA 1
ATOM 772 C C . LYS A 1 97 ? -12.935 5.192 10.147 1.00 96.00 97 LYS A C 1
ATOM 774 O O . LYS A 1 97 ? -11.743 5.483 10.155 1.00 96.00 97 LYS A O 1
ATOM 779 N N . HIS A 1 98 ? -13.362 3.929 10.048 1.00 96.69 98 HIS A N 1
ATOM 780 C CA . HIS A 1 98 ? -12.452 2.782 9.984 1.00 96.69 98 HIS A CA 1
ATOM 781 C C . HIS A 1 98 ? -11.651 2.814 8.685 1.00 96.69 98 HIS A C 1
ATOM 783 O O . HIS A 1 98 ? -10.430 2.681 8.711 1.00 96.69 98 HIS A O 1
ATOM 789 N N . PHE A 1 99 ? -12.327 3.104 7.570 1.00 96.50 99 PHE A N 1
ATOM 790 C CA . PHE A 1 99 ? -11.699 3.248 6.262 1.00 96.50 99 PHE A CA 1
ATOM 791 C C . PHE A 1 99 ? -10.604 4.324 6.274 1.00 96.50 99 PHE A C 1
ATOM 793 O O . PHE A 1 99 ? -9.465 4.043 5.911 1.00 96.50 99 PHE A O 1
ATOM 800 N N . PHE A 1 100 ? -10.891 5.537 6.762 1.00 98.12 100 PHE A N 1
ATOM 801 C CA . PHE A 1 100 ? -9.887 6.607 6.812 1.00 98.12 100 PHE A CA 1
ATOM 802 C C . PHE A 1 100 ? -8.672 6.269 7.679 1.00 98.12 100 PHE A C 1
ATOM 804 O O . PHE A 1 100 ? -7.556 6.644 7.326 1.00 98.12 100 PHE A O 1
ATOM 811 N N . VAL A 1 101 ? -8.858 5.549 8.784 1.00 98.44 101 VAL A N 1
ATOM 812 C CA . VAL A 1 101 ? -7.746 5.116 9.643 1.00 98.44 101 VAL A CA 1
ATOM 813 C C . VAL A 1 101 ? -6.868 4.083 8.935 1.00 98.44 101 VAL A C 1
ATOM 815 O O . VAL A 1 101 ? -5.644 4.220 8.944 1.00 98.44 101 VAL A O 1
ATOM 818 N N . LEU A 1 102 ? -7.466 3.099 8.255 1.00 98.06 102 LEU A N 1
ATOM 819 C CA . LEU A 1 102 ? -6.722 2.115 7.462 1.00 98.06 102 LEU A CA 1
ATOM 820 C C . LEU A 1 102 ? -5.963 2.770 6.298 1.00 98.06 102 LEU A C 1
ATOM 822 O O . LEU A 1 102 ? -4.784 2.480 6.081 1.00 98.06 102 LEU A O 1
ATOM 826 N N . ARG A 1 103 ? -6.597 3.710 5.583 1.00 97.44 103 ARG A N 1
ATOM 827 C CA . ARG A 1 103 ? -5.937 4.482 4.516 1.00 97.44 103 ARG A CA 1
ATOM 828 C C . ARG A 1 103 ? -4.806 5.354 5.069 1.00 97.44 103 ARG A C 1
ATOM 830 O O . ARG A 1 103 ? -3.755 5.436 4.439 1.00 97.44 103 ARG A O 1
ATOM 837 N N . ALA A 1 104 ? -4.975 5.960 6.246 1.00 98.12 104 ALA A N 1
ATOM 838 C CA . ALA A 1 104 ? -3.935 6.758 6.899 1.00 98.12 104 ALA A CA 1
ATOM 839 C C . ALA A 1 104 ? -2.717 5.907 7.281 1.00 98.12 104 ALA A C 1
ATOM 841 O O . ALA A 1 104 ? -1.584 6.310 7.017 1.00 98.12 104 ALA A O 1
ATOM 842 N N . PHE A 1 105 ? -2.943 4.712 7.835 1.00 98.06 105 PHE A N 1
ATOM 843 C CA . PHE A 1 105 ? -1.884 3.740 8.104 1.00 98.06 105 PHE A CA 1
ATOM 844 C C . PHE A 1 105 ? -1.128 3.362 6.823 1.00 98.06 105 PHE A C 1
ATOM 846 O O . PHE A 1 105 ? 0.096 3.487 6.771 1.00 98.06 105 PHE A O 1
ATOM 853 N N . ASN A 1 106 ? -1.843 3.000 5.752 1.00 97.19 106 ASN A N 1
ATOM 854 C CA . ASN A 1 106 ? -1.215 2.679 4.469 1.00 97.19 106 ASN A CA 1
ATOM 855 C C . ASN A 1 106 ? -0.432 3.867 3.874 1.00 97.19 106 ASN A C 1
ATOM 857 O O . ASN A 1 106 ? 0.675 3.680 3.370 1.00 97.19 106 ASN A O 1
ATOM 861 N N . ALA A 1 107 ? -0.968 5.089 3.951 1.00 95.50 107 ALA A N 1
ATOM 862 C CA . ALA A 1 107 ? -0.296 6.295 3.462 1.00 95.50 107 ALA A CA 1
ATOM 863 C C . ALA A 1 107 ? 1.000 6.592 4.234 1.00 95.50 107 ALA A C 1
ATOM 865 O O . ALA A 1 107 ? 1.991 7.044 3.655 1.00 95.50 107 ALA A O 1
ATOM 866 N N . GLU A 1 108 ? 1.016 6.324 5.537 1.00 94.19 108 GLU A N 1
ATOM 867 C CA . GLU A 1 108 ? 2.196 6.509 6.372 1.00 94.19 108 GLU A CA 1
ATOM 868 C C . GLU A 1 108 ? 3.271 5.455 6.076 1.00 94.19 108 GLU A C 1
ATOM 870 O O . GLU A 1 108 ? 4.434 5.823 5.895 1.00 94.19 108 GLU A O 1
ATOM 875 N N . LEU A 1 109 ? 2.888 4.183 5.896 1.00 94.44 109 LEU A N 1
ATOM 876 C CA . LEU A 1 109 ? 3.796 3.130 5.424 1.00 94.44 109 LEU A CA 1
ATOM 877 C C . LEU A 1 109 ? 4.362 3.437 4.029 1.00 94.44 109 LEU A C 1
ATOM 879 O O . LEU A 1 109 ? 5.563 3.294 3.799 1.00 94.44 109 LEU A O 1
ATOM 883 N N . ALA A 1 110 ? 3.526 3.917 3.105 1.00 90.75 110 ALA A N 1
ATOM 884 C CA . ALA A 1 110 ? 3.955 4.285 1.757 1.00 90.75 110 ALA A CA 1
ATOM 885 C C . ALA A 1 110 ? 4.969 5.433 1.739 1.00 90.75 110 ALA A C 1
ATOM 887 O O . ALA A 1 110 ? 5.869 5.457 0.899 1.00 90.75 110 ALA A O 1
ATOM 888 N N . SER A 1 111 ? 4.856 6.363 2.688 1.00 89.12 111 SER A N 1
ATOM 889 C CA . SER A 1 111 ? 5.748 7.519 2.773 1.00 89.12 111 SER A CA 1
ATOM 890 C C . SER A 1 111 ? 7.181 7.166 3.186 1.00 89.12 111 SER A C 1
ATOM 892 O O . SER A 1 111 ? 8.091 7.962 2.953 1.00 89.12 111 SER A O 1
ATOM 894 N N . VAL A 1 112 ? 7.414 5.982 3.772 1.00 87.19 112 VAL A N 1
ATOM 895 C CA . VAL A 1 112 ? 8.739 5.591 4.280 1.00 87.19 112 VAL A CA 1
ATOM 896 C C . VAL A 1 112 ? 9.768 5.563 3.149 1.00 87.19 112 VAL A C 1
ATOM 898 O O . VAL A 1 112 ? 10.816 6.198 3.267 1.00 87.19 112 VAL A O 1
ATOM 901 N N . LYS A 1 113 ? 9.448 4.917 2.020 1.00 83.25 113 LYS A N 1
ATOM 902 C CA . LYS A 1 113 ? 10.339 4.870 0.849 1.00 83.25 113 LYS A CA 1
ATOM 903 C C . LYS A 1 113 ? 10.487 6.238 0.178 1.00 83.25 113 LYS A C 1
ATOM 905 O O . LYS A 1 113 ? 11.552 6.575 -0.323 1.00 83.25 113 LYS A O 1
ATOM 910 N N . GLU A 1 114 ? 9.463 7.088 0.213 1.00 76.62 114 GLU A N 1
ATOM 911 C CA . GLU A 1 114 ? 9.546 8.427 -0.384 1.00 76.62 114 GLU A CA 1
ATOM 912 C C . GLU A 1 114 ? 10.556 9.345 0.326 1.00 76.62 114 GLU A C 1
ATOM 914 O O . GLU A 1 114 ? 11.279 10.094 -0.334 1.00 76.62 114 GLU A O 1
ATOM 919 N N . VAL A 1 115 ? 10.668 9.249 1.655 1.00 67.88 115 VAL A N 1
ATOM 920 C CA . VAL A 1 115 ? 11.665 10.007 2.434 1.00 67.88 115 VAL A CA 1
ATOM 921 C C . VAL A 1 115 ? 13.101 9.650 2.023 1.00 67.88 115 VAL A C 1
ATOM 923 O O . VAL A 1 115 ? 13.972 10.522 2.046 1.00 67.88 115 VAL A O 1
ATOM 926 N N . HIS A 1 116 ? 13.349 8.404 1.604 1.00 66.62 116 HIS A N 1
ATOM 927 C CA . HIS A 1 116 ? 14.646 7.967 1.076 1.00 66.62 116 HIS A CA 1
ATOM 928 C C . HIS A 1 116 ? 15.064 8.785 -0.151 1.00 66.62 116 HIS A C 1
ATOM 930 O O . HIS A 1 116 ? 16.154 9.358 -0.194 1.00 66.62 116 HIS A O 1
ATOM 936 N N . HIS A 1 117 ? 14.150 8.891 -1.117 1.00 60.06 117 HIS A N 1
ATOM 937 C CA . HIS A 1 117 ? 14.394 9.543 -2.401 1.00 60.06 117 HIS A CA 1
ATOM 938 C C . HIS A 1 117 ? 14.698 11.031 -2.256 1.00 60.06 117 HIS A C 1
ATOM 940 O O . HIS A 1 117 ? 15.606 11.536 -2.907 1.00 60.06 117 HIS A O 1
ATOM 946 N N . ILE A 1 118 ? 14.007 11.730 -1.351 1.00 58.62 118 ILE A N 1
ATOM 947 C CA . ILE A 1 118 ? 14.263 13.157 -1.080 1.00 58.62 118 ILE A CA 1
ATOM 948 C C . ILE A 1 118 ? 15.686 13.373 -0.544 1.00 58.62 118 ILE A C 1
ATOM 950 O O . ILE A 1 118 ? 16.328 14.371 -0.867 1.00 58.62 118 ILE A O 1
ATOM 954 N N . ARG A 1 119 ? 16.194 12.444 0.275 1.00 55.31 119 ARG A N 1
ATOM 955 C CA . ARG A 1 119 ? 17.500 12.581 0.930 1.00 55.31 119 ARG A CA 1
ATOM 956 C C . ARG A 1 119 ? 18.669 12.274 -0.008 1.00 55.31 119 ARG A C 1
ATOM 958 O O . ARG A 1 119 ? 19.699 12.935 0.091 1.00 55.31 119 ARG A O 1
ATOM 965 N N . ASN A 1 120 ? 18.498 11.322 -0.925 1.00 54.56 120 ASN A N 1
ATOM 966 C CA . ASN A 1 120 ? 19.563 10.871 -1.825 1.00 54.56 120 ASN A CA 1
ATOM 967 C C . ASN A 1 120 ? 19.684 11.692 -3.119 1.00 54.56 120 ASN A C 1
ATOM 969 O O . ASN A 1 120 ? 20.738 11.678 -3.748 1.00 54.56 120 ASN A O 1
ATOM 973 N N . GLN A 1 121 ? 18.674 12.496 -3.474 1.00 51.72 121 GLN A N 1
ATOM 974 C CA . GLN A 1 121 ? 18.742 13.430 -4.612 1.00 51.72 121 GLN A CA 1
ATOM 975 C C . GLN A 1 121 ? 19.846 14.503 -4.486 1.00 51.72 121 GLN A C 1
ATOM 977 O O . GLN A 1 121 ? 20.203 15.128 -5.480 1.00 51.72 121 GLN A O 1
ATOM 982 N N . GLY A 1 122 ? 20.402 14.724 -3.287 1.00 46.44 122 GLY A N 1
ATOM 983 C CA . GLY A 1 122 ? 21.481 15.691 -3.045 1.00 46.44 122 GLY A CA 1
ATOM 984 C C . GLY A 1 122 ? 22.907 15.138 -3.169 1.00 46.44 122 GLY A C 1
ATOM 985 O O . GLY A 1 122 ? 23.858 15.910 -3.068 1.00 46.44 122 GLY A O 1
ATOM 986 N N . SER A 1 123 ? 23.087 13.827 -3.360 1.00 44.47 123 SER A N 1
ATOM 987 C CA . SER A 1 123 ? 24.408 13.190 -3.426 1.00 44.47 123 SER A CA 1
ATOM 988 C C . SER A 1 123 ? 24.683 12.697 -4.842 1.00 44.47 123 SER A C 1
ATOM 990 O O . SER A 1 123 ? 24.340 11.582 -5.221 1.00 44.47 123 SER A O 1
ATOM 992 N N . SER A 1 124 ? 25.314 13.555 -5.640 1.00 39.94 124 SER A N 1
ATOM 993 C CA . SER A 1 124 ? 25.828 13.215 -6.965 1.00 39.94 124 SER A CA 1
ATOM 994 C C . SER A 1 124 ? 26.782 12.015 -6.884 1.00 39.94 124 SER A C 1
ATOM 996 O O . SER A 1 124 ? 27.908 12.158 -6.407 1.00 39.94 124 SER A O 1
ATOM 998 N N . GLY A 1 125 ? 26.348 10.848 -7.369 1.00 43.69 125 GLY A N 1
ATOM 999 C CA . GLY A 1 125 ? 27.259 9.780 -7.799 1.00 43.69 125 GLY A CA 1
ATOM 1000 C C . GLY A 1 125 ? 27.179 8.417 -7.104 1.00 43.69 125 GLY A C 1
ATOM 1001 O O . GLY A 1 125 ? 27.964 7.550 -7.472 1.00 43.69 125 GLY A O 1
ATOM 1002 N N . GLN A 1 126 ? 26.259 8.166 -6.164 1.00 42.16 126 GLN A N 1
ATOM 1003 C CA . GLN A 1 126 ? 25.993 6.794 -5.691 1.00 42.16 126 GLN A CA 1
ATOM 1004 C C . GLN A 1 126 ? 24.560 6.374 -6.021 1.00 42.16 126 GLN A C 1
ATOM 1006 O O . GLN A 1 126 ? 23.620 6.625 -5.276 1.00 42.16 126 GLN A O 1
ATOM 1011 N N . THR A 1 127 ? 24.410 5.715 -7.168 1.00 44.09 127 THR A N 1
ATOM 1012 C CA . THR A 1 127 ? 23.186 5.054 -7.642 1.00 44.09 127 THR A CA 1
ATOM 1013 C C . THR A 1 127 ? 23.002 3.701 -6.947 1.00 44.09 127 THR A C 1
ATOM 1015 O O . THR A 1 127 ? 23.009 2.655 -7.595 1.00 44.09 127 THR A O 1
ATOM 1018 N N . GLY A 1 128 ? 22.940 3.711 -5.615 1.00 48.28 128 GLY A N 1
ATOM 1019 C CA . GLY A 1 128 ? 22.668 2.527 -4.806 1.00 48.28 128 GLY A CA 1
ATOM 1020 C C . GLY A 1 128 ? 21.492 2.788 -3.875 1.00 48.28 128 GLY A C 1
ATOM 1021 O O . GLY A 1 128 ? 21.595 3.622 -2.976 1.00 48.28 128 GLY A O 1
ATOM 1022 N N . THR A 1 129 ? 20.391 2.069 -4.077 1.00 53.72 129 THR A N 1
ATOM 1023 C CA . THR A 1 129 ? 19.193 2.101 -3.223 1.00 53.72 129 THR A CA 1
ATOM 1024 C C . THR A 1 129 ? 19.425 1.258 -1.976 1.00 53.72 129 THR A C 1
ATOM 1026 O O . THR A 1 129 ? 18.761 0.259 -1.723 1.00 53.72 129 THR A O 1
ATOM 1029 N N . THR A 1 130 ? 20.439 1.623 -1.193 1.00 59.66 130 THR A N 1
ATOM 1030 C CA . THR A 1 130 ? 20.668 0.985 0.101 1.00 59.66 130 THR A CA 1
ATOM 1031 C C . THR A 1 130 ? 19.704 1.609 1.094 1.00 59.66 130 THR A C 1
ATOM 1033 O O . THR A 1 130 ? 19.853 2.782 1.462 1.00 59.66 130 THR A O 1
ATOM 1036 N N . ALA A 1 131 ? 18.713 0.837 1.538 1.00 63.75 131 ALA A N 1
ATOM 1037 C CA . ALA A 1 131 ? 17.808 1.260 2.593 1.00 63.75 131 ALA A CA 1
ATOM 1038 C C . ALA A 1 131 ? 18.627 1.747 3.796 1.00 63.75 131 ALA A C 1
ATOM 1040 O O . ALA A 1 131 ? 19.433 1.018 4.371 1.00 63.75 131 ALA A O 1
ATOM 1041 N N . THR A 1 132 ? 18.465 3.017 4.177 1.00 76.50 132 THR A N 1
ATOM 1042 C CA . THR A 1 132 ? 19.192 3.518 5.348 1.00 76.50 132 THR A CA 1
ATOM 1043 C C . THR A 1 132 ? 18.660 2.807 6.589 1.00 76.50 132 THR A C 1
ATOM 1045 O O . THR A 1 132 ? 17.444 2.639 6.702 1.00 76.50 132 THR A O 1
ATOM 1048 N N . VAL A 1 133 ? 19.528 2.502 7.557 1.00 79.31 133 VAL A N 1
ATOM 1049 C CA . VAL A 1 133 ? 19.144 1.896 8.849 1.00 79.31 133 VAL A CA 1
ATOM 1050 C C . VAL A 1 133 ? 17.949 2.622 9.491 1.00 79.31 133 VAL A C 1
ATOM 1052 O O . VAL A 1 133 ? 17.063 1.995 10.055 1.00 79.31 133 VAL A O 1
ATOM 1055 N N . ALA A 1 134 ? 17.848 3.947 9.332 1.00 78.88 134 ALA A N 1
ATOM 1056 C CA . ALA A 1 134 ? 16.722 4.737 9.833 1.00 78.88 134 ALA A CA 1
ATOM 1057 C C . ALA A 1 134 ? 15.349 4.359 9.231 1.00 78.88 134 ALA A C 1
ATOM 1059 O O . ALA A 1 134 ? 14.333 4.467 9.914 1.00 78.88 134 ALA A O 1
ATOM 1060 N N . LEU A 1 135 ? 15.294 3.931 7.966 1.00 83.38 135 LEU A N 1
ATOM 1061 C CA . LEU A 1 135 ? 14.051 3.519 7.297 1.00 83.38 135 LEU A CA 1
ATOM 1062 C C . LEU A 1 135 ? 13.615 2.128 7.751 1.00 83.38 135 LEU A C 1
ATOM 1064 O O . LEU A 1 135 ? 12.440 1.932 8.054 1.00 83.38 135 LEU A O 1
ATOM 1068 N N . GLN A 1 136 ? 14.573 1.204 7.869 1.00 84.88 136 GLN A N 1
ATOM 1069 C CA . GLN A 1 136 ? 14.346 -0.126 8.436 1.00 84.88 136 GLN A CA 1
ATOM 1070 C C . GLN A 1 136 ? 13.843 -0.011 9.882 1.00 84.88 136 GLN A C 1
ATOM 1072 O O . GLN A 1 136 ? 12.807 -0.573 10.224 1.00 84.88 136 GLN A O 1
ATOM 1077 N N . LEU A 1 137 ? 14.480 0.833 10.706 1.00 84.81 137 LEU A N 1
ATOM 1078 C CA . LEU A 1 137 ? 14.023 1.119 12.072 1.00 84.81 137 LEU A CA 1
ATOM 1079 C C . LEU A 1 137 ? 12.600 1.694 12.119 1.00 84.81 137 LEU A C 1
ATOM 1081 O O . LEU A 1 137 ? 11.860 1.410 13.057 1.00 84.81 137 LEU A O 1
ATOM 1085 N N . ARG A 1 138 ? 12.185 2.480 11.116 1.00 87.56 138 ARG A N 1
ATOM 1086 C CA . ARG A 1 138 ? 10.818 3.019 11.049 1.00 87.56 138 ARG A CA 1
ATOM 1087 C C . ARG A 1 138 ? 9.776 1.938 10.760 1.00 87.56 138 ARG A C 1
ATOM 1089 O O . ARG A 1 138 ? 8.702 1.980 11.353 1.00 87.56 138 ARG A O 1
ATOM 1096 N N . LEU A 1 139 ? 10.067 0.984 9.875 1.00 90.00 139 LEU A N 1
ATOM 1097 C CA . LEU A 1 139 ? 9.174 -0.157 9.635 1.00 90.00 139 LEU A CA 1
ATOM 1098 C C . LEU A 1 139 ? 9.177 -1.130 10.819 1.00 90.00 139 LEU A C 1
ATOM 1100 O O . LEU A 1 139 ? 8.115 -1.602 11.218 1.00 90.00 139 LEU A O 1
ATOM 1104 N N . GLN A 1 140 ? 10.330 -1.329 11.462 1.00 89.38 140 GLN A N 1
ATOM 1105 C CA . GLN A 1 140 ? 10.410 -2.091 12.706 1.00 89.38 140 GLN A CA 1
ATOM 1106 C C . GLN A 1 140 ? 9.576 -1.448 13.822 1.00 89.38 140 GLN A C 1
ATOM 1108 O O . GLN A 1 140 ? 8.841 -2.142 14.519 1.00 89.38 140 GLN A O 1
ATOM 1113 N N . TRP A 1 141 ? 9.611 -0.119 13.955 1.00 90.81 141 TRP A N 1
ATOM 1114 C CA . TRP A 1 141 ? 8.756 0.602 14.900 1.00 90.81 141 TRP A CA 1
ATOM 1115 C C . TRP A 1 141 ? 7.264 0.369 14.621 1.00 90.81 141 TRP A C 1
ATOM 1117 O O . TRP A 1 141 ? 6.477 0.234 15.560 1.00 90.81 141 TRP A O 1
ATOM 1127 N N . TRP A 1 142 ? 6.860 0.274 13.349 1.00 93.88 142 TRP A N 1
ATOM 1128 C CA . TRP A 1 142 ? 5.489 -0.092 12.991 1.00 93.88 142 TRP A CA 1
ATOM 1129 C C . TRP A 1 142 ? 5.153 -1.525 13.398 1.00 93.88 142 TRP A C 1
ATOM 1131 O O . TRP A 1 142 ? 4.107 -1.727 14.010 1.00 93.88 142 TRP A O 1
ATOM 1141 N N . ASN A 1 143 ? 6.040 -2.492 13.149 1.00 92.62 143 ASN A N 1
ATOM 1142 C CA . ASN A 1 143 ? 5.867 -3.871 13.620 1.00 92.62 143 ASN A CA 1
ATOM 1143 C C . ASN A 1 143 ? 5.682 -3.924 15.146 1.00 92.62 143 ASN A C 1
ATOM 1145 O O . ASN A 1 143 ? 4.728 -4.526 15.639 1.00 92.62 143 ASN A O 1
ATOM 1149 N N . ASP A 1 144 ? 6.533 -3.228 15.898 1.00 89.31 144 ASP A N 1
ATOM 1150 C CA . ASP A 1 144 ? 6.447 -3.148 17.361 1.00 89.31 144 ASP A CA 1
ATOM 1151 C C . ASP A 1 144 ? 5.167 -2.441 17.839 1.00 89.31 144 ASP A C 1
ATOM 1153 O O . ASP A 1 144 ? 4.620 -2.771 18.895 1.00 89.31 144 ASP A O 1
ATOM 1157 N N . SER A 1 145 ? 4.672 -1.464 17.076 1.00 91.25 145 SER A N 1
ATOM 1158 C CA . SER A 1 145 ? 3.415 -0.764 17.363 1.00 91.25 145 SER A CA 1
ATOM 1159 C C . SER A 1 145 ? 2.204 -1.665 17.126 1.00 91.25 145 SER A C 1
ATOM 1161 O O . SER A 1 145 ? 1.291 -1.682 17.950 1.00 91.25 145 SER A O 1
ATOM 1163 N N . ILE A 1 146 ? 2.204 -2.463 16.050 1.00 94.31 146 ILE A N 1
ATOM 1164 C CA . ILE A 1 146 ? 1.165 -3.472 15.806 1.00 94.31 146 ILE A CA 1
ATOM 1165 C C . ILE A 1 146 ? 1.161 -4.500 16.941 1.00 94.31 146 ILE A C 1
ATOM 1167 O O . ILE A 1 146 ? 0.108 -4.743 17.522 1.00 94.31 146 ILE A O 1
ATOM 1171 N N . ARG A 1 147 ? 2.320 -5.034 17.345 1.00 90.88 147 ARG A N 1
ATOM 1172 C CA . ARG A 1 147 ? 2.425 -5.957 18.495 1.00 90.88 147 ARG A CA 1
ATOM 1173 C C . ARG A 1 147 ? 1.780 -5.387 19.764 1.00 90.88 147 ARG A C 1
ATOM 1175 O O . ARG A 1 147 ? 0.993 -6.074 20.411 1.00 90.88 147 ARG A O 1
ATOM 1182 N N . GLN A 1 148 ? 2.034 -4.111 20.064 1.00 88.12 148 GLN A N 1
ATOM 1183 C CA . GLN A 1 148 ? 1.431 -3.416 21.207 1.00 88.12 148 GLN A CA 1
ATOM 1184 C C . GLN A 1 148 ? -0.090 -3.236 21.077 1.00 88.12 148 GLN A C 1
ATOM 1186 O O . GLN A 1 148 ? -0.797 -3.404 22.069 1.00 88.12 148 GLN A O 1
ATOM 1191 N N . ILE A 1 149 ? -0.616 -2.950 19.878 1.00 91.38 149 ILE A N 1
ATOM 1192 C CA . ILE A 1 149 ? -2.071 -2.871 19.634 1.00 91.38 149 ILE A CA 1
ATOM 1193 C C . ILE A 1 149 ? -2.767 -4.201 19.966 1.00 91.38 149 ILE A C 1
ATOM 1195 O O . ILE A 1 149 ? -3.888 -4.187 20.473 1.00 91.38 149 ILE A O 1
ATOM 1199 N N . TYR A 1 150 ? -2.106 -5.332 19.706 1.00 91.38 150 TYR A N 1
ATOM 1200 C CA . TYR A 1 150 ? -2.621 -6.675 19.995 1.00 91.38 150 TYR A CA 1
ATOM 1201 C C . TYR A 1 150 ? -2.244 -7.200 21.392 1.00 91.38 150 TYR A C 1
ATOM 1203 O O . TYR A 1 150 ? -2.539 -8.352 21.704 1.00 91.38 150 TYR A O 1
ATOM 1211 N N . GLY A 1 151 ? -1.634 -6.372 22.245 1.00 84.25 151 GLY A N 1
ATOM 1212 C CA . GLY A 1 151 ? -1.314 -6.732 23.628 1.00 84.25 151 GLY A CA 1
ATOM 1213 C C . GLY A 1 151 ? -0.148 -7.711 23.783 1.00 84.25 151 GLY A C 1
ATOM 1214 O O . GLY A 1 151 ? -0.045 -8.357 24.823 1.00 84.25 151 GLY A O 1
ATOM 1215 N N . GLU A 1 152 ? 0.730 -7.838 22.783 1.00 78.19 152 GLU A N 1
ATOM 1216 C CA . GLU A 1 152 ? 1.959 -8.618 22.939 1.00 78.19 152 GLU A CA 1
ATOM 1217 C C . GLU A 1 152 ? 2.996 -7.852 23.762 1.00 78.19 152 GLU A C 1
ATOM 1219 O O . GLU A 1 152 ? 3.320 -6.696 23.478 1.00 78.19 152 GLU A O 1
ATOM 1224 N N . GLU A 1 153 ? 3.565 -8.525 24.762 1.00 61.06 153 GLU A N 1
ATOM 1225 C CA . GLU A 1 153 ? 4.691 -8.000 25.526 1.00 61.06 153 GLU A CA 1
ATOM 1226 C C . GLU A 1 153 ? 5.969 -7.977 24.674 1.00 61.06 153 GLU A C 1
ATOM 1228 O O . GLU A 1 153 ? 6.245 -8.891 23.888 1.00 61.06 153 GLU A O 1
ATOM 1233 N N . LYS A 1 154 ? 6.813 -6.953 24.876 1.00 57.53 154 LYS A N 1
ATOM 1234 C CA . LYS A 1 154 ? 8.211 -7.030 24.440 1.00 57.53 154 LYS A CA 1
ATOM 1235 C C . LYS A 1 154 ? 8.840 -8.220 25.157 1.00 57.53 154 LYS A C 1
ATOM 1237 O O . LYS A 1 154 ? 8.943 -8.205 26.381 1.00 57.53 154 LYS A O 1
ATOM 1242 N N . GLN A 1 155 ? 9.267 -9.231 24.399 1.00 47.34 155 GLN A N 1
ATOM 1243 C CA . GLN A 1 155 ? 10.044 -10.342 24.943 1.00 47.34 155 GLN A CA 1
ATOM 1244 C C . GLN A 1 155 ? 11.177 -9.766 25.801 1.00 47.34 155 GLN A C 1
ATOM 1246 O O . GLN A 1 155 ? 11.944 -8.919 25.338 1.00 47.34 155 GLN A O 1
ATOM 1251 N N . SER A 1 156 ? 11.271 -10.218 27.052 1.00 43.59 156 SER A N 1
ATOM 1252 C CA . SER A 1 156 ? 12.186 -9.728 28.096 1.00 43.59 156 SER A CA 1
ATOM 1253 C C . SER A 1 156 ? 13.686 -9.935 27.796 1.00 43.59 156 SER A C 1
ATOM 1255 O O . SER A 1 156 ? 14.507 -9.875 28.704 1.00 43.59 156 SER A O 1
ATOM 1257 N N . GLY A 1 157 ? 14.048 -10.197 26.536 1.00 45.09 157 GLY A N 1
ATOM 1258 C CA . GLY A 1 157 ? 15.417 -10.307 26.033 1.00 45.09 157 GLY A CA 1
ATOM 1259 C C . GLY A 1 157 ? 15.920 -9.067 25.283 1.00 45.09 157 GLY A C 1
ATOM 1260 O O . GLY A 1 157 ? 17.049 -9.085 24.802 1.00 45.09 157 GLY A O 1
ATOM 1261 N N . ALA A 1 158 ? 15.120 -8.001 25.157 1.00 49.91 158 ALA A N 1
ATOM 1262 C CA . ALA A 1 158 ? 15.625 -6.727 24.648 1.00 49.91 158 ALA A CA 1
ATOM 1263 C C . ALA A 1 158 ? 16.641 -6.147 25.646 1.00 49.91 158 ALA A C 1
ATOM 1265 O O . ALA A 1 158 ? 16.321 -6.001 26.826 1.00 49.91 158 ALA A O 1
ATOM 1266 N N . ASP A 1 159 ? 17.850 -5.829 25.170 1.00 48.62 159 ASP A N 1
ATOM 1267 C CA . ASP A 1 159 ? 18.903 -5.211 25.980 1.00 48.62 159 ASP A CA 1
ATOM 1268 C C . ASP A 1 159 ? 18.317 -4.006 26.750 1.00 48.62 159 ASP A C 1
ATOM 1270 O O . ASP A 1 159 ? 17.810 -3.070 26.117 1.00 48.62 159 ASP A O 1
ATOM 1274 N N . PRO A 1 160 ? 18.358 -4.005 28.098 1.00 52.47 160 PRO A N 1
ATOM 1275 C CA . PRO A 1 160 ? 17.884 -2.896 28.923 1.00 52.47 160 PRO A CA 1
ATOM 1276 C C . PRO A 1 160 ? 18.478 -1.538 28.522 1.00 52.47 160 PRO A C 1
ATOM 1278 O O . PRO A 1 160 ? 17.862 -0.502 28.776 1.00 52.47 160 PRO A O 1
ATOM 1281 N N . SER A 1 161 ? 19.640 -1.523 27.859 1.00 50.69 161 SER A N 1
ATOM 1282 C CA . SER A 1 161 ? 20.267 -0.312 27.320 1.00 50.69 161 SER A CA 1
ATOM 1283 C C . SER A 1 161 ? 19.464 0.344 26.179 1.00 50.69 161 SER A C 1
ATOM 1285 O O . SER A 1 161 ? 19.497 1.568 26.027 1.00 50.69 161 SER A O 1
ATOM 1287 N N . LEU A 1 162 ? 18.674 -0.436 25.428 1.00 48.69 162 LEU A N 1
ATOM 1288 C CA . LEU A 1 162 ? 17.815 0.021 24.326 1.00 48.69 162 LEU A CA 1
ATOM 1289 C C . LEU A 1 162 ? 16.397 0.401 24.781 1.00 48.69 162 LEU A C 1
ATOM 1291 O O . LEU A 1 162 ? 15.642 0.998 24.010 1.00 48.69 162 LEU A O 1
ATOM 1295 N N . ALA A 1 163 ? 16.026 0.118 26.035 1.00 47.53 163 ALA A N 1
ATOM 1296 C CA . ALA A 1 163 ? 14.718 0.482 26.588 1.00 47.53 163 ALA A CA 1
ATOM 1297 C C . ALA A 1 163 ? 14.470 2.004 26.550 1.00 47.53 163 ALA A C 1
ATOM 1299 O O . ALA A 1 163 ? 13.343 2.445 26.327 1.00 47.53 163 ALA A O 1
ATOM 1300 N N . ASN A 1 164 ? 15.538 2.801 26.673 1.00 42.91 164 ASN A N 1
ATOM 1301 C CA . ASN A 1 164 ? 15.497 4.265 26.617 1.00 42.91 164 ASN A CA 1
ATOM 1302 C C . ASN A 1 164 ? 15.326 4.836 25.193 1.00 42.91 164 ASN A C 1
ATOM 1304 O O . ASN A 1 164 ? 15.074 6.031 25.056 1.00 42.91 164 ASN A O 1
ATOM 1308 N N . LEU A 1 165 ? 15.459 4.013 24.142 1.00 45.22 165 LEU A N 1
ATOM 1309 C CA . LEU A 1 165 ? 15.237 4.412 22.742 1.00 45.22 165 LEU A CA 1
ATOM 1310 C C . LEU A 1 165 ? 13.795 4.173 22.263 1.00 45.22 165 LEU A C 1
ATOM 1312 O O . LEU A 1 165 ? 13.419 4.632 21.185 1.00 45.22 165 LEU A O 1
ATOM 1316 N N . SER A 1 166 ? 12.982 3.448 23.033 1.00 49.88 166 SER A N 1
ATOM 1317 C CA . SER A 1 166 ? 11.594 3.164 22.674 1.00 49.88 166 SER A CA 1
ATOM 1318 C C . SER A 1 166 ? 10.731 4.382 22.992 1.00 49.88 166 SER A C 1
ATOM 1320 O O . SER A 1 166 ? 10.404 4.601 24.147 1.00 49.88 166 SER A O 1
ATOM 1322 N N . ILE A 1 167 ? 10.352 5.172 21.990 1.00 57.62 167 ILE A N 1
ATOM 1323 C CA . ILE A 1 167 ? 9.283 6.181 22.110 1.00 57.62 167 ILE A CA 1
ATOM 1324 C C . ILE A 1 167 ? 7.933 5.453 22.204 1.00 57.62 167 ILE A C 1
ATOM 1326 O O . ILE A 1 167 ? 7.782 4.358 21.654 1.00 57.62 167 ILE A O 1
ATOM 1330 N N . SER A 1 168 ? 6.943 6.047 22.879 1.00 73.25 168 SER A N 1
ATOM 1331 C CA . SER A 1 168 ? 5.590 5.473 22.954 1.00 73.25 168 SER A CA 1
ATOM 1332 C C . SER A 1 168 ? 5.026 5.315 21.564 1.00 73.25 168 SER A C 1
ATOM 1334 O O . SER A 1 168 ? 4.868 6.314 20.863 1.00 73.25 168 SER A O 1
ATOM 1336 N N . CYS A 1 169 ? 4.612 4.106 21.182 1.00 82.31 169 CYS A N 1
ATOM 1337 C CA . CYS A 1 169 ? 3.781 3.982 19.986 1.00 82.31 169 CYS A CA 1
ATOM 1338 C C . CYS A 1 169 ? 2.496 4.823 20.132 1.00 82.31 169 CYS A C 1
ATOM 1340 O O . CYS A 1 169 ? 2.019 5.417 19.166 1.00 82.31 169 CYS A O 1
ATOM 1342 N N . TRP A 1 170 ? 2.017 4.983 21.372 1.00 86.06 170 TRP A N 1
ATOM 1343 C CA . TRP A 1 170 ? 0.822 5.738 21.738 1.00 86.06 170 TRP A CA 1
ATOM 1344 C C . TRP A 1 170 ? 0.935 7.252 21.561 1.00 86.06 170 TRP A C 1
ATOM 1346 O O . TRP A 1 170 ? -0.075 7.929 21.724 1.00 86.06 170 TRP A O 1
ATOM 1356 N N . GLU A 1 171 ? 2.105 7.807 21.233 1.00 86.31 171 GLU A N 1
ATOM 1357 C CA . GLU A 1 171 ? 2.224 9.216 20.825 1.00 86.31 171 GLU A CA 1
ATOM 1358 C C . GLU A 1 171 ? 1.697 9.438 19.401 1.00 86.31 171 GLU A C 1
ATOM 1360 O O . GLU A 1 171 ? 1.207 10.527 19.085 1.00 86.31 171 GLU A O 1
ATOM 1365 N N . SER A 1 172 ? 1.699 8.396 18.566 1.00 91.44 172 SER A N 1
ATOM 1366 C CA . SER A 1 172 ? 1.185 8.470 17.203 1.00 91.44 172 SER A CA 1
ATOM 1367 C C . SER A 1 172 ? -0.351 8.492 17.176 1.00 91.44 172 SER A C 1
ATOM 1369 O O . SER A 1 172 ? -0.981 7.541 17.654 1.00 91.44 172 SER A O 1
ATOM 1371 N N . PRO A 1 173 ? -0.984 9.518 16.568 1.00 95.19 173 PRO A N 1
ATOM 1372 C CA . PRO A 1 173 ? -2.440 9.555 16.400 1.00 95.19 173 PRO A CA 1
ATOM 1373 C C . PRO A 1 173 ? -2.952 8.389 15.547 1.00 95.19 173 PRO A C 1
ATOM 1375 O O . PRO A 1 173 ? -4.041 7.882 15.794 1.00 95.19 173 PRO A O 1
ATOM 1378 N N . ILE A 1 174 ? -2.151 7.911 14.588 1.00 96.94 174 ILE A N 1
ATOM 1379 C CA . ILE A 1 174 ? -2.520 6.780 13.727 1.00 96.94 174 ILE A CA 1
ATOM 1380 C C . ILE A 1 174 ? -2.568 5.485 14.544 1.00 96.94 174 ILE A C 1
ATOM 1382 O O . ILE A 1 174 ? -3.510 4.717 14.397 1.00 96.94 174 ILE A O 1
ATOM 1386 N N . VAL A 1 175 ? -1.596 5.254 15.437 1.00 95.62 175 VAL A N 1
ATOM 1387 C CA . VAL A 1 175 ? -1.571 4.061 16.305 1.00 95.62 175 VAL A CA 1
ATOM 1388 C C . VAL A 1 175 ? -2.770 4.059 17.252 1.00 95.62 175 VAL A C 1
ATOM 1390 O O . VAL A 1 175 ? -3.457 3.045 17.357 1.00 95.62 175 VAL A O 1
ATOM 1393 N N . ARG A 1 176 ? -3.072 5.197 17.894 1.00 94.81 176 ARG A N 1
ATOM 1394 C CA . ARG A 1 176 ? -4.252 5.328 18.766 1.00 94.81 176 ARG A CA 1
ATOM 1395 C C . ARG A 1 176 ? -5.555 5.094 18.000 1.00 94.81 176 ARG A C 1
ATOM 1397 O O . ARG A 1 176 ? -6.408 4.334 18.454 1.00 94.81 176 ARG A O 1
ATOM 1404 N N . ALA A 1 177 ? -5.700 5.686 16.815 1.00 97.19 177 ALA A N 1
ATOM 1405 C CA . ALA A 1 177 ? -6.878 5.477 15.981 1.00 97.19 177 ALA A CA 1
ATOM 1406 C C . ALA A 1 177 ? -7.007 4.014 15.522 1.00 97.19 177 ALA A C 1
ATOM 1408 O O . ALA A 1 177 ? -8.094 3.441 15.595 1.00 97.19 177 ALA A O 1
ATOM 1409 N N . LEU A 1 178 ? -5.902 3.387 15.106 1.00 97.38 178 LEU A N 1
ATOM 1410 C CA . LEU A 1 178 ? -5.872 1.989 14.680 1.00 97.38 178 LEU A CA 1
ATOM 1411 C C . LEU A 1 178 ? -6.210 1.038 15.833 1.00 97.38 178 LEU A C 1
ATOM 1413 O O . LEU A 1 178 ? -6.949 0.081 15.624 1.00 97.38 178 LEU A O 1
ATOM 1417 N N . TYR A 1 179 ? -5.755 1.335 17.053 1.00 95.88 179 TYR A N 1
ATOM 1418 C CA . TYR A 1 179 ? -6.148 0.606 18.259 1.00 95.88 179 TYR A CA 1
ATOM 1419 C C . TYR A 1 179 ? -7.668 0.617 18.463 1.00 95.88 179 TYR A C 1
ATOM 1421 O O . TYR A 1 179 ? -8.267 -0.435 18.681 1.00 95.88 179 TYR A O 1
ATOM 1429 N N . HIS A 1 180 ? -8.315 1.779 18.320 1.00 94.75 180 HIS A N 1
ATOM 1430 C CA . HIS A 1 180 ? -9.772 1.868 18.427 1.00 94.75 180 HIS A CA 1
ATOM 1431 C C . HIS A 1 180 ? -10.485 1.088 17.323 1.00 94.75 180 HIS A C 1
ATOM 1433 O O . HIS A 1 180 ? -11.404 0.324 17.616 1.00 94.75 180 HIS A O 1
ATOM 1439 N N . VAL A 1 181 ? -10.034 1.211 16.074 1.00 96.38 181 VAL A N 1
ATOM 1440 C CA . VAL A 1 181 ? -10.585 0.428 14.958 1.00 96.38 181 VAL A CA 1
ATOM 1441 C C . VAL A 1 181 ? -10.448 -1.071 15.225 1.00 96.38 181 VAL A C 1
ATOM 1443 O O . VAL A 1 181 ? -11.430 -1.797 15.083 1.00 96.38 181 VAL A O 1
ATOM 1446 N N . ASN A 1 182 ? -9.278 -1.529 15.677 1.00 95.81 182 ASN A N 1
ATOM 1447 C CA . ASN A 1 182 ? -9.052 -2.929 16.022 1.00 95.81 182 ASN A CA 1
ATOM 1448 C C . ASN A 1 182 ? -9.963 -3.389 17.168 1.00 95.81 182 ASN A C 1
ATOM 1450 O O . ASN A 1 182 ? -10.551 -4.460 17.080 1.00 95.81 182 ASN A O 1
ATOM 1454 N N . SER A 1 183 ? -10.154 -2.565 18.203 1.00 93.00 183 SER A N 1
ATOM 1455 C CA . SER A 1 183 ? -11.057 -2.895 19.313 1.00 93.00 183 SER A CA 1
ATOM 1456 C C . SER A 1 183 ? -12.528 -3.018 18.889 1.00 93.00 183 SER A C 1
ATOM 1458 O O . SER A 1 183 ? -13.273 -3.792 19.481 1.00 93.00 183 SER A O 1
ATOM 1460 N N . GLU A 1 184 ? -12.948 -2.283 17.853 1.00 94.19 184 GLU A N 1
ATOM 1461 C CA . GLU A 1 184 ? -14.324 -2.305 17.344 1.00 94.19 184 GLU A CA 1
ATOM 1462 C C . GLU A 1 184 ? -14.563 -3.407 16.301 1.00 94.19 184 GLU A C 1
ATOM 1464 O O . GLU A 1 184 ? -15.671 -3.936 16.211 1.00 94.19 184 GLU A O 1
ATOM 1469 N N . LYS A 1 185 ? -13.559 -3.712 15.470 1.00 94.88 185 LYS A N 1
ATOM 1470 C CA . LYS A 1 185 ? -13.702 -4.583 14.290 1.00 94.88 185 LYS A CA 1
ATOM 1471 C C . LYS A 1 185 ? -12.971 -5.915 14.398 1.00 94.88 185 LYS A C 1
ATOM 1473 O O . LYS A 1 185 ? -13.268 -6.808 13.613 1.00 94.88 185 LYS A O 1
ATOM 1478 N N . ASN A 1 186 ? -12.085 -6.067 15.383 1.00 94.12 186 ASN A N 1
ATOM 1479 C CA . ASN A 1 186 ? -11.236 -7.240 15.579 1.00 94.12 186 ASN A CA 1
ATOM 1480 C C . ASN A 1 186 ? -10.487 -7.613 14.290 1.00 94.12 186 ASN A C 1
ATOM 1482 O O . ASN A 1 186 ? -10.718 -8.675 13.712 1.00 94.12 186 ASN A O 1
ATOM 1486 N N . LEU A 1 187 ? -9.642 -6.687 13.827 1.00 95.88 187 LEU A N 1
ATOM 1487 C CA . LEU A 1 187 ? -8.931 -6.815 12.559 1.00 95.88 187 LEU A CA 1
ATOM 1488 C C . LEU A 1 187 ? -7.968 -8.002 12.594 1.00 95.88 187 LEU A C 1
ATOM 1490 O O . LEU A 1 187 ? -7.292 -8.239 13.604 1.00 95.88 187 LEU A O 1
ATOM 1494 N N . THR A 1 188 ? -7.818 -8.696 11.471 1.00 96.19 188 THR A N 1
ATOM 1495 C CA . THR A 1 188 ? -6.811 -9.747 11.343 1.00 96.19 188 THR A CA 1
ATOM 1496 C C . THR A 1 188 ? -5.423 -9.126 11.281 1.00 96.19 188 THR A C 1
ATOM 1498 O O . THR A 1 188 ? -5.001 -8.540 10.280 1.00 96.19 188 THR A O 1
ATOM 1501 N N . ARG A 1 189 ? -4.659 -9.334 12.356 1.00 96.06 189 ARG A N 1
ATOM 1502 C CA . ARG A 1 189 ? -3.289 -8.829 12.512 1.00 96.06 189 ARG A CA 1
ATOM 1503 C C . ARG A 1 189 ? -2.392 -9.121 11.316 1.00 96.06 189 ARG A C 1
ATOM 1505 O O . ARG A 1 189 ? -1.627 -8.257 10.894 1.00 96.06 189 ARG A O 1
ATOM 1512 N N . ARG A 1 190 ? -2.502 -10.330 10.759 1.00 96.38 190 ARG A N 1
ATOM 1513 C CA . ARG A 1 190 ? -1.655 -10.772 9.651 1.00 96.38 190 ARG A CA 1
ATOM 1514 C C . ARG A 1 190 ? -1.751 -9.829 8.451 1.00 96.38 190 ARG A C 1
ATOM 1516 O O . ARG A 1 190 ? -0.741 -9.625 7.790 1.00 96.38 190 ARG A O 1
ATOM 1523 N N . PHE A 1 191 ? -2.910 -9.236 8.164 1.00 97.06 191 PHE A N 1
ATOM 1524 C CA . PHE A 1 191 ? -3.038 -8.294 7.048 1.00 97.06 191 PHE A CA 1
ATOM 1525 C C . PHE A 1 191 ? -2.319 -6.965 7.319 1.00 97.06 191 PHE A C 1
ATOM 1527 O O . PHE A 1 191 ? -1.702 -6.421 6.406 1.00 97.06 191 PHE A O 1
ATOM 1534 N N . LEU A 1 192 ? -2.301 -6.484 8.567 1.00 97.88 192 LEU A N 1
ATOM 1535 C CA . LEU A 1 192 ? -1.514 -5.305 8.957 1.00 97.88 192 LEU A CA 1
ATOM 1536 C C . LEU A 1 192 ? -0.007 -5.571 8.840 1.00 97.88 192 LEU A C 1
ATOM 1538 O O . LEU A 1 192 ? 0.722 -4.745 8.299 1.00 97.88 192 LEU A O 1
ATOM 1542 N N . GLU A 1 193 ? 0.455 -6.738 9.288 1.00 96.75 193 GLU A N 1
ATOM 1543 C CA . GLU A 1 193 ? 1.866 -7.135 9.177 1.00 96.75 193 GLU A CA 1
ATOM 1544 C C . GLU A 1 193 ? 2.288 -7.326 7.718 1.00 96.75 193 GLU A C 1
ATOM 1546 O O . GLU A 1 193 ? 3.343 -6.847 7.318 1.00 96.75 193 GLU A O 1
ATOM 1551 N N . ARG A 1 194 ? 1.434 -7.926 6.876 1.00 97.19 194 ARG A N 1
ATOM 1552 C CA . ARG A 1 194 ? 1.702 -8.076 5.433 1.00 97.19 194 ARG A CA 1
ATOM 1553 C C . ARG A 1 194 ? 1.955 -6.743 4.736 1.00 97.19 194 ARG A C 1
ATOM 1555 O O . ARG A 1 194 ? 2.795 -6.696 3.838 1.00 97.19 194 ARG A O 1
ATOM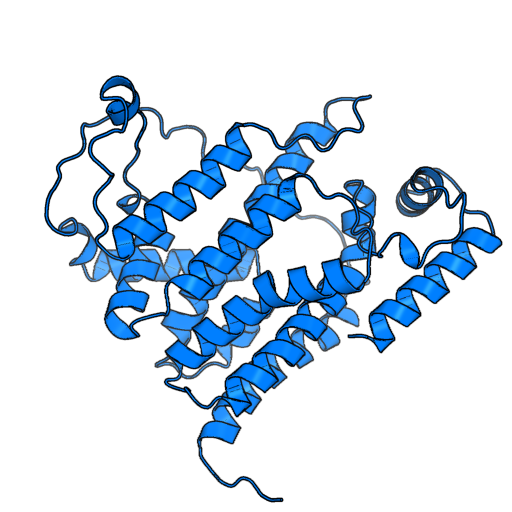 1562 N N . LEU A 1 195 ? 1.251 -5.681 5.136 1.00 97.31 195 LEU A N 1
ATOM 1563 C CA . LEU A 1 195 ? 1.481 -4.333 4.613 1.00 97.31 195 LEU A CA 1
ATOM 1564 C C . LEU A 1 195 ? 2.893 -3.842 4.949 1.00 97.31 195 LEU A C 1
ATOM 1566 O O . LEU A 1 195 ? 3.565 -3.293 4.077 1.00 97.31 195 LEU A O 1
ATOM 1570 N N . ILE A 1 196 ? 3.343 -4.058 6.188 1.00 96.31 196 ILE A N 1
ATOM 1571 C CA . ILE A 1 196 ? 4.678 -3.662 6.654 1.00 96.31 196 ILE A CA 1
ATOM 1572 C C . ILE A 1 196 ? 5.748 -4.504 5.950 1.00 96.31 196 ILE A C 1
ATOM 1574 O O . ILE A 1 196 ? 6.647 -3.927 5.338 1.00 96.31 196 ILE A O 1
ATOM 1578 N N . ASP A 1 197 ? 5.589 -5.834 5.936 1.00 95.25 197 ASP A N 1
ATOM 1579 C CA . ASP A 1 197 ? 6.481 -6.780 5.254 1.00 95.25 197 ASP A CA 1
ATOM 1580 C C . ASP A 1 197 ? 6.683 -6.373 3.787 1.00 95.25 197 ASP A C 1
ATOM 1582 O O . ASP A 1 197 ? 7.804 -6.347 3.281 1.00 95.25 197 ASP A O 1
ATOM 1586 N N . ALA A 1 198 ? 5.593 -6.038 3.085 1.00 94.94 198 ALA A N 1
ATOM 1587 C CA . ALA A 1 198 ? 5.657 -5.621 1.690 1.00 94.94 198 ALA A CA 1
ATOM 1588 C C . ALA A 1 198 ? 6.506 -4.354 1.516 1.00 94.94 198 ALA A C 1
ATOM 1590 O O . ALA A 1 198 ? 7.329 -4.302 0.604 1.00 94.94 198 ALA A O 1
ATOM 1591 N N . ARG A 1 199 ? 6.343 -3.349 2.390 1.00 93.12 199 ARG A N 1
ATOM 1592 C CA . ARG A 1 199 ? 7.139 -2.112 2.317 1.00 93.12 199 ARG A CA 1
ATOM 1593 C C . ARG A 1 199 ? 8.597 -2.333 2.669 1.00 93.12 199 ARG A C 1
ATOM 1595 O O . ARG A 1 199 ? 9.439 -1.657 2.095 1.00 93.12 199 ARG A O 1
ATOM 1602 N N . GLU A 1 200 ? 8.889 -3.259 3.572 1.00 91.38 200 GLU A N 1
ATOM 1603 C CA . GLU A 1 200 ? 10.260 -3.586 3.955 1.00 91.38 200 GLU A CA 1
ATOM 1604 C C . GLU A 1 200 ? 11.036 -4.175 2.779 1.00 91.38 200 GLU A C 1
ATOM 1606 O O . GLU A 1 200 ? 12.108 -3.676 2.448 1.00 91.38 200 GLU A O 1
ATOM 1611 N N . HIS A 1 201 ? 10.441 -5.141 2.074 1.00 88.06 201 HIS A N 1
ATOM 1612 C CA . HIS A 1 201 ? 11.045 -5.714 0.869 1.00 88.06 201 HIS A CA 1
ATOM 1613 C C . HIS A 1 201 ? 11.195 -4.671 -0.250 1.00 88.06 201 HIS A C 1
ATOM 1615 O O . HIS A 1 201 ? 12.160 -4.706 -1.003 1.00 88.06 201 HIS A O 1
ATOM 1621 N N . ASP A 1 202 ? 10.258 -3.728 -0.359 1.00 90.00 202 ASP A N 1
ATOM 1622 C CA . ASP A 1 202 ? 10.277 -2.676 -1.380 1.00 90.00 202 ASP A CA 1
ATOM 1623 C C . ASP A 1 202 ? 11.331 -1.588 -1.126 1.00 90.00 202 ASP A C 1
ATOM 1625 O O . ASP A 1 202 ? 11.716 -0.910 -2.073 1.00 90.00 202 ASP A O 1
ATOM 1629 N N . LEU A 1 203 ? 11.852 -1.421 0.098 1.00 86.44 203 LEU A N 1
ATOM 1630 C CA . LEU A 1 203 ? 12.843 -0.375 0.396 1.00 86.44 203 LEU A CA 1
ATOM 1631 C C . LEU A 1 203 ? 14.116 -0.472 -0.454 1.00 86.44 203 LEU A C 1
ATOM 1633 O O . LEU A 1 203 ? 14.699 0.566 -0.758 1.00 86.44 203 LEU A O 1
ATOM 1637 N N . GLU A 1 204 ? 14.530 -1.683 -0.824 1.00 81.62 204 GLU A N 1
ATOM 1638 C CA . GLU A 1 204 ? 15.771 -1.955 -1.569 1.00 81.62 204 GLU A CA 1
ATOM 1639 C C . GLU A 1 204 ? 15.512 -2.293 -3.049 1.00 81.62 204 GLU A C 1
ATOM 1641 O O . GLU A 1 204 ? 16.441 -2.568 -3.808 1.00 81.62 204 GLU A O 1
ATOM 1646 N N . LEU A 1 205 ? 14.246 -2.282 -3.480 1.00 87.31 205 LEU A N 1
ATOM 1647 C CA . LEU A 1 205 ? 13.849 -2.672 -4.830 1.00 87.31 205 LEU A CA 1
ATOM 1648 C C . LEU A 1 205 ? 13.629 -1.452 -5.724 1.00 87.31 205 LEU A C 1
ATOM 1650 O O . LEU A 1 205 ? 12.655 -0.715 -5.574 1.00 87.31 205 LEU A O 1
ATOM 1654 N N . ASP A 1 206 ? 14.482 -1.294 -6.734 1.00 88.19 206 ASP A N 1
ATOM 1655 C CA . ASP A 1 206 ? 14.269 -0.302 -7.798 1.00 88.19 206 ASP A CA 1
ATOM 1656 C C . ASP A 1 206 ? 13.455 -0.844 -8.972 1.00 88.19 206 ASP A C 1
ATOM 1658 O O . ASP A 1 206 ? 12.913 -0.072 -9.763 1.00 88.19 206 ASP A O 1
ATOM 1662 N N . GLN A 1 207 ? 13.431 -2.167 -9.131 1.00 92.56 207 GLN A N 1
ATOM 1663 C CA . GLN A 1 207 ? 12.777 -2.857 -10.233 1.00 92.56 207 GLN A CA 1
ATOM 1664 C C . GLN A 1 207 ? 12.512 -4.312 -9.840 1.00 92.56 207 GLN A C 1
ATOM 1666 O O . GLN A 1 207 ? 13.404 -4.992 -9.332 1.00 92.56 207 GLN A O 1
ATOM 1671 N N . PHE A 1 208 ? 11.303 -4.807 -10.104 1.00 95.25 208 PHE A N 1
ATOM 1672 C CA . PHE A 1 208 ? 10.998 -6.228 -9.935 1.00 95.25 208 PHE A CA 1
ATOM 1673 C C . PHE A 1 208 ? 11.679 -7.055 -11.024 1.00 95.25 208 PHE A C 1
ATOM 1675 O O . PHE A 1 208 ? 11.724 -6.646 -12.183 1.00 95.25 208 PHE A O 1
ATOM 1682 N N . ALA A 1 209 ? 12.186 -8.235 -10.670 1.00 94.56 209 ALA A N 1
ATOM 1683 C CA . ALA A 1 209 ? 12.757 -9.144 -11.657 1.00 94.56 209 ALA A CA 1
ATOM 1684 C C . ALA A 1 209 ? 11.657 -9.726 -12.554 1.00 94.56 209 ALA A C 1
ATOM 1686 O O . ALA A 1 209 ? 11.771 -9.662 -13.779 1.00 94.56 209 ALA A O 1
ATOM 1687 N N . LYS A 1 210 ? 10.585 -10.236 -11.932 1.00 96.69 210 LYS A N 1
ATOM 1688 C CA . LYS A 1 210 ? 9.482 -10.919 -12.612 1.00 96.69 210 LYS A CA 1
ATOM 1689 C C . LYS A 1 210 ? 8.138 -10.230 -12.405 1.00 96.69 210 LYS A C 1
ATOM 1691 O O . LYS A 1 210 ? 7.910 -9.564 -11.393 1.00 96.69 210 LYS A O 1
ATOM 1696 N N . MET A 1 211 ? 7.218 -10.444 -13.338 1.00 96.44 211 MET A N 1
ATOM 1697 C CA . MET A 1 211 ? 5.832 -9.991 -13.266 1.00 96.44 211 MET A CA 1
ATOM 1698 C C . MET A 1 211 ? 5.091 -10.633 -12.092 1.00 96.44 211 MET A C 1
ATOM 1700 O O . MET A 1 211 ? 4.285 -9.984 -11.423 1.00 96.44 211 MET A O 1
ATOM 1704 N N . GLU A 1 212 ? 5.420 -11.887 -11.779 1.00 96.50 212 GLU A N 1
ATOM 1705 C CA . GLU A 1 212 ? 4.891 -12.576 -10.602 1.00 96.50 212 GLU A CA 1
ATOM 1706 C C . GLU A 1 212 ? 5.277 -11.856 -9.298 1.00 96.50 212 GLU A C 1
ATOM 1708 O O . GLU A 1 212 ? 4.442 -11.718 -8.405 1.00 96.50 212 GLU A O 1
ATOM 1713 N N . ASP A 1 213 ? 6.506 -11.337 -9.195 1.00 96.12 213 ASP A N 1
ATOM 1714 C CA . ASP A 1 213 ? 6.966 -10.608 -8.007 1.00 96.12 213 ASP A CA 1
ATOM 1715 C C . ASP A 1 213 ? 6.217 -9.279 -7.847 1.00 96.12 213 ASP A C 1
ATOM 1717 O O . ASP A 1 213 ? 5.780 -8.942 -6.744 1.00 96.12 213 ASP A O 1
ATOM 1721 N N . ALA A 1 214 ? 6.008 -8.555 -8.953 1.00 95.88 214 ALA A N 1
ATOM 1722 C CA . ALA A 1 214 ? 5.227 -7.318 -8.967 1.00 95.88 214 ALA A CA 1
ATOM 1723 C C . ALA A 1 214 ? 3.763 -7.566 -8.559 1.00 95.88 214 ALA A C 1
ATOM 1725 O O . ALA A 1 214 ? 3.211 -6.842 -7.727 1.00 95.88 214 ALA A O 1
ATOM 1726 N N . THR A 1 215 ? 3.158 -8.633 -9.084 1.00 96.56 215 THR A N 1
ATOM 1727 C CA . THR A 1 215 ? 1.784 -9.044 -8.754 1.00 96.56 215 THR A CA 1
ATOM 1728 C C . THR A 1 215 ? 1.675 -9.456 -7.286 1.00 96.56 215 THR A C 1
ATOM 1730 O O . THR A 1 215 ? 0.773 -9.020 -6.576 1.00 96.56 215 THR A O 1
ATOM 1733 N N . ARG A 1 216 ? 2.640 -10.231 -6.783 1.00 96.50 216 ARG A N 1
ATOM 1734 C CA . ARG A 1 216 ? 2.708 -10.656 -5.379 1.00 96.50 216 ARG A CA 1
ATOM 1735 C C . ARG A 1 216 ? 2.906 -9.475 -4.429 1.00 96.50 216 ARG A C 1
ATOM 1737 O O . ARG A 1 216 ? 2.346 -9.471 -3.334 1.00 96.50 216 ARG A O 1
ATOM 1744 N N . TYR A 1 217 ? 3.688 -8.472 -4.824 1.00 96.00 217 TYR A N 1
ATOM 1745 C CA . TYR A 1 217 ? 3.807 -7.227 -4.067 1.00 96.00 217 TYR A CA 1
ATOM 1746 C C . TYR A 1 217 ? 2.476 -6.468 -4.026 1.00 96.00 217 TYR A C 1
ATOM 1748 O O . TYR A 1 217 ? 2.060 -6.039 -2.947 1.00 96.00 217 TYR A O 1
ATOM 1756 N N . ALA A 1 218 ? 1.785 -6.330 -5.162 1.00 96.25 218 ALA A N 1
ATOM 1757 C CA . ALA A 1 218 ? 0.463 -5.706 -5.226 1.00 96.25 218 ALA A CA 1
ATOM 1758 C C . ALA A 1 218 ? -0.565 -6.459 -4.364 1.00 96.25 218 ALA A C 1
ATOM 1760 O O . ALA A 1 218 ? -1.325 -5.845 -3.618 1.00 96.25 218 ALA A O 1
ATOM 1761 N N . GLU A 1 219 ? -0.527 -7.790 -4.369 1.00 96.12 219 GLU A N 1
ATOM 1762 C CA . GLU A 1 219 ? -1.384 -8.621 -3.528 1.00 96.12 219 GLU A CA 1
ATOM 1763 C C . GLU A 1 219 ? -1.106 -8.377 -2.032 1.00 96.12 219 GLU A C 1
ATOM 1765 O O . GLU A 1 219 ? -2.011 -8.040 -1.268 1.00 96.12 219 GLU A O 1
ATOM 1770 N N . LYS A 1 220 ? 0.164 -8.407 -1.610 1.00 96.75 220 LYS A N 1
ATOM 1771 C CA . LYS A 1 220 ? 0.536 -8.153 -0.208 1.00 96.75 220 LYS A CA 1
ATOM 1772 C C . LYS A 1 220 ? 0.267 -6.720 0.255 1.00 96.75 220 LYS A C 1
ATOM 1774 O O . LYS A 1 220 ? 0.001 -6.533 1.441 1.00 96.75 220 LYS A O 1
ATOM 1779 N N . SER A 1 221 ? 0.357 -5.728 -0.630 1.00 95.31 221 SER A N 1
ATOM 1780 C CA . SER A 1 221 ? 0.256 -4.306 -0.270 1.00 95.31 221 SER A CA 1
ATOM 1781 C C . SER A 1 221 ? -1.141 -3.714 -0.470 1.00 95.31 221 SER A C 1
ATOM 1783 O O . SER A 1 221 ? -1.643 -3.018 0.403 1.00 95.31 221 SER A O 1
ATOM 1785 N N . VAL A 1 222 ? -1.797 -3.974 -1.595 1.00 96.25 222 VAL A N 1
ATOM 1786 C CA . VAL A 1 222 ? -3.116 -3.406 -1.900 1.00 96.25 222 VAL A CA 1
ATOM 1787 C C . VAL A 1 222 ? -4.221 -4.355 -1.450 1.00 96.25 222 VAL A C 1
ATOM 1789 O O . VAL A 1 222 ? -5.157 -3.918 -0.785 1.00 96.25 222 VAL A O 1
ATOM 1792 N N . SER A 1 223 ? -4.091 -5.660 -1.708 1.00 97.25 223 SER A N 1
ATOM 1793 C CA . SER A 1 223 ? -5.150 -6.610 -1.321 1.00 97.25 223 SER A CA 1
ATOM 1794 C C . SER A 1 223 ? -5.259 -6.755 0.192 1.00 97.25 223 SER A C 1
ATOM 1796 O O . SER A 1 223 ? -6.368 -6.774 0.707 1.00 97.25 223 SER A O 1
ATOM 1798 N N . SER A 1 224 ? -4.145 -6.718 0.937 1.00 97.81 224 SER A N 1
ATOM 1799 C CA . SER A 1 224 ? -4.192 -6.678 2.413 1.00 97.81 224 SER A CA 1
ATOM 1800 C C . SER A 1 224 ? -5.016 -5.508 2.960 1.00 97.81 224 SER A C 1
ATOM 1802 O O . SER A 1 224 ? -5.718 -5.660 3.957 1.00 97.81 224 SER A O 1
ATOM 1804 N N . LEU A 1 225 ? -4.965 -4.345 2.304 1.00 96.94 225 LEU A N 1
ATOM 1805 C CA . LEU A 1 225 ? -5.777 -3.188 2.676 1.00 96.94 225 LEU A CA 1
ATOM 1806 C C . LEU A 1 225 ? -7.262 -3.398 2.339 1.00 96.94 225 LEU A C 1
ATOM 1808 O O . LEU A 1 225 ? -8.129 -2.969 3.104 1.00 96.94 225 LEU A O 1
ATOM 1812 N N . LEU A 1 226 ? -7.555 -4.077 1.227 1.00 96.25 226 LEU A N 1
ATOM 1813 C CA . LEU A 1 226 ? -8.915 -4.464 0.856 1.00 96.25 226 LEU A CA 1
ATOM 1814 C C . LEU A 1 226 ? -9.487 -5.502 1.828 1.00 96.25 226 LEU A C 1
ATOM 1816 O O . LEU A 1 226 ? -10.599 -5.293 2.300 1.00 96.25 226 LEU A O 1
ATOM 1820 N N . TYR A 1 227 ? -8.728 -6.531 2.222 1.00 97.06 227 TYR A N 1
ATOM 1821 C CA . TYR A 1 227 ? -9.157 -7.509 3.233 1.00 97.06 227 TYR A CA 1
ATOM 1822 C C . TYR A 1 227 ? -9.510 -6.817 4.559 1.00 97.06 227 TYR A C 1
ATOM 1824 O O . TYR A 1 227 ? -10.598 -7.007 5.093 1.00 97.06 227 TYR A O 1
ATOM 1832 N N . LEU A 1 228 ? -8.649 -5.914 5.048 1.00 96.94 228 LEU A N 1
ATOM 1833 C CA . LEU A 1 228 ? -8.932 -5.121 6.256 1.00 96.94 228 LEU A CA 1
ATOM 1834 C C . LEU A 1 228 ? -10.173 -4.230 6.095 1.00 96.94 228 LEU A C 1
ATOM 1836 O O . LEU A 1 228 ? -10.919 -4.001 7.049 1.00 96.94 228 LEU A O 1
ATOM 1840 N N . SER A 1 229 ? -10.403 -3.715 4.887 1.00 95.06 229 SER A N 1
ATOM 1841 C CA . SER A 1 229 ? -11.605 -2.939 4.588 1.00 95.06 229 SER A CA 1
ATOM 1842 C C . SER A 1 229 ? -12.847 -3.829 4.653 1.00 95.06 229 SER A C 1
ATOM 1844 O O . SER A 1 229 ? -13.796 -3.456 5.338 1.00 95.06 229 SER A O 1
ATOM 1846 N N . LEU A 1 230 ? -12.831 -5.018 4.039 1.00 95.00 230 LEU A N 1
ATOM 1847 C CA . LEU A 1 230 ? -13.917 -6.006 4.111 1.00 95.00 230 LEU A CA 1
ATOM 1848 C C . LEU A 1 230 ? -14.250 -6.384 5.561 1.00 95.00 230 LEU A C 1
ATOM 1850 O O . LEU A 1 230 ? -15.422 -6.355 5.945 1.00 95.00 230 LEU A O 1
ATOM 1854 N N . GLU A 1 231 ? -13.235 -6.607 6.400 1.00 94.69 231 GLU A N 1
ATOM 1855 C CA . GLU A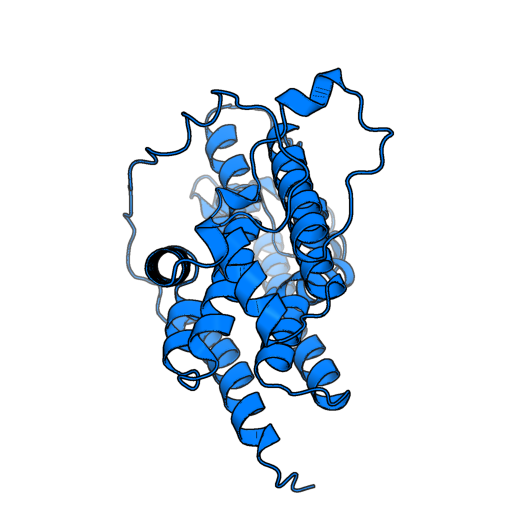 1 231 ? -13.422 -6.846 7.837 1.00 94.69 231 GLU A CA 1
ATOM 1856 C C . GLU A 1 231 ? -14.128 -5.678 8.535 1.00 94.69 231 GLU A C 1
ATOM 1858 O O . GLU A 1 231 ? -15.015 -5.891 9.367 1.00 94.69 231 GLU A O 1
ATOM 1863 N N . CYS A 1 232 ? -13.814 -4.430 8.165 1.00 93.75 232 CYS A N 1
ATOM 1864 C CA . CYS A 1 232 ? -14.536 -3.272 8.687 1.00 93.75 232 CYS A CA 1
ATOM 1865 C C . CYS A 1 232 ? -16.018 -3.296 8.291 1.00 93.75 232 CYS A C 1
ATOM 1867 O O . CYS A 1 232 ? -16.866 -2.938 9.114 1.00 93.75 232 CYS A O 1
ATOM 1869 N N . PHE A 1 233 ? -16.343 -3.748 7.078 1.00 91.06 233 PHE A N 1
ATOM 1870 C CA . PHE A 1 233 ? -17.724 -3.943 6.626 1.00 91.06 233 PHE A CA 1
ATOM 1871 C C . PHE A 1 233 ? -18.413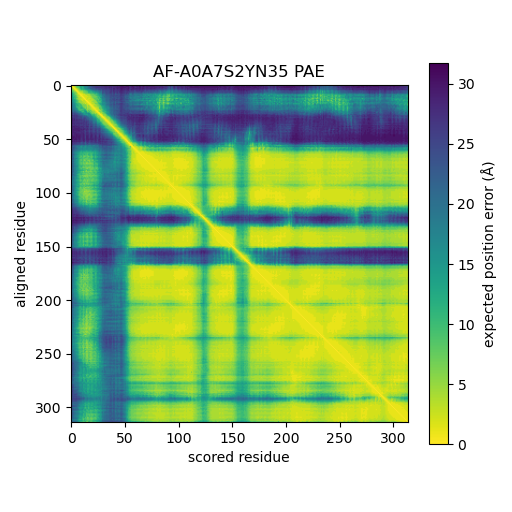 -5.159 7.262 1.00 91.06 233 PHE A C 1
ATOM 1873 O O . PHE A 1 233 ? -19.636 -5.259 7.198 1.00 91.06 233 PHE A O 1
ATOM 1880 N N . GLY A 1 234 ? -17.663 -6.042 7.927 1.00 91.12 234 GLY A N 1
ATOM 1881 C CA . GLY A 1 234 ? -18.180 -7.297 8.471 1.00 91.12 234 GLY A CA 1
ATOM 1882 C C . GLY A 1 234 ? -18.396 -8.377 7.407 1.00 91.12 234 GLY A C 1
ATOM 1883 O O . GLY A 1 234 ? -19.119 -9.335 7.668 1.00 91.12 234 GLY A O 1
ATOM 1884 N N . VAL A 1 235 ? -17.780 -8.217 6.233 1.00 92.62 235 VAL A N 1
ATOM 1885 C CA . VAL A 1 235 ? -17.772 -9.187 5.131 1.00 92.62 235 VAL A CA 1
ATOM 1886 C C . VAL A 1 235 ? -16.675 -10.213 5.414 1.00 92.62 235 VAL A C 1
ATOM 1888 O O . VAL A 1 235 ? -15.558 -9.830 5.759 1.00 92.62 235 VAL A O 1
ATOM 1891 N N . LYS A 1 236 ? -17.004 -11.506 5.336 1.00 84.88 236 LYS A N 1
ATOM 1892 C CA . LYS A 1 236 ? -16.098 -12.622 5.691 1.00 84.88 236 LYS A CA 1
ATOM 1893 C C . LYS A 1 236 ? -16.217 -13.815 4.740 1.00 84.88 236 LYS A C 1
ATOM 1895 O O . LYS A 1 236 ? -15.854 -14.932 5.090 1.00 84.88 236 LYS A O 1
ATOM 1900 N N . GLU A 1 237 ? -16.824 -13.610 3.580 1.00 90.00 237 GLU A N 1
ATOM 1901 C CA . GLU A 1 237 ? -17.001 -14.647 2.577 1.00 90.00 237 GLU A CA 1
ATOM 1902 C C . GLU A 1 237 ? -15.703 -14.879 1.791 1.00 90.00 237 GLU A C 1
ATOM 1904 O O . GLU A 1 237 ? -15.142 -13.933 1.244 1.00 90.00 237 GLU A O 1
ATOM 1909 N N . ASP A 1 238 ? -15.296 -16.141 1.622 1.00 90.25 238 ASP A N 1
ATOM 1910 C CA . ASP A 1 238 ? -14.100 -16.512 0.842 1.00 90.25 238 ASP A CA 1
ATOM 1911 C C . ASP A 1 238 ? -14.118 -15.928 -0.583 1.00 90.25 238 ASP A C 1
ATOM 1913 O O . ASP A 1 238 ? -13.093 -15.509 -1.113 1.00 90.25 238 ASP A O 1
ATOM 1917 N N . ALA A 1 239 ? -15.302 -15.843 -1.200 1.00 93.00 239 ALA A N 1
ATOM 1918 C CA . ALA A 1 239 ? -15.472 -15.247 -2.524 1.00 93.00 239 ALA A CA 1
ATOM 1919 C C . ALA A 1 239 ? -15.187 -13.732 -2.542 1.00 93.00 239 ALA A C 1
ATOM 1921 O O . ALA A 1 239 ? -14.755 -13.196 -3.563 1.00 93.00 239 ALA A O 1
ATOM 1922 N N . ALA A 1 240 ? -15.440 -13.029 -1.432 1.00 91.44 240 ALA A N 1
ATOM 1923 C CA . ALA A 1 240 ? -15.104 -11.615 -1.299 1.00 91.44 240 ALA A CA 1
ATOM 1924 C C . ALA A 1 240 ? -13.591 -11.423 -1.133 1.00 91.44 240 ALA A C 1
ATOM 1926 O O . ALA A 1 240 ? -13.036 -10.506 -1.738 1.00 91.44 240 ALA A O 1
ATOM 1927 N N . ASP A 1 241 ? -12.928 -12.312 -0.390 1.00 91.50 241 ASP A N 1
ATOM 1928 C CA . ASP A 1 241 ? -11.469 -12.318 -0.257 1.00 91.50 241 ASP A CA 1
ATOM 1929 C C . ASP A 1 241 ? -10.788 -12.657 -1.589 1.00 91.50 241 ASP A C 1
ATOM 1931 O O . ASP A 1 241 ? -9.865 -11.963 -2.008 1.00 91.50 241 ASP A O 1
ATOM 1935 N N . GLU A 1 242 ? -11.278 -13.651 -2.330 1.00 94.00 242 GLU A N 1
ATOM 1936 C CA . GLU A 1 242 ? -10.763 -13.958 -3.669 1.00 94.00 242 GLU A CA 1
ATOM 1937 C C . GLU A 1 242 ? -10.916 -12.756 -4.619 1.00 94.00 242 GLU A C 1
ATOM 1939 O O . GLU A 1 242 ? -9.959 -12.351 -5.285 1.00 94.00 242 GLU A O 1
ATOM 1944 N N . ALA A 1 243 ? -12.089 -12.111 -4.622 1.00 94.75 243 ALA A N 1
ATOM 1945 C CA . ALA A 1 243 ? -12.318 -10.901 -5.407 1.00 94.75 243 ALA A CA 1
ATOM 1946 C C . ALA A 1 243 ? -11.396 -9.745 -4.982 1.00 94.75 243 ALA A C 1
ATOM 1948 O O . ALA A 1 243 ? -10.854 -9.049 -5.841 1.00 94.75 243 ALA A O 1
ATOM 1949 N N . ALA A 1 244 ? -11.182 -9.550 -3.678 1.00 93.94 244 ALA A N 1
ATOM 1950 C CA . ALA A 1 244 ? -10.265 -8.541 -3.154 1.00 93.94 244 ALA A CA 1
ATOM 1951 C C . ALA A 1 244 ? -8.805 -8.823 -3.525 1.00 93.94 244 ALA A C 1
ATOM 1953 O O . ALA A 1 244 ? -8.067 -7.875 -3.787 1.00 93.94 244 ALA A O 1
ATOM 1954 N N . SER A 1 245 ? -8.407 -10.095 -3.604 1.00 95.12 245 SER A N 1
ATOM 1955 C CA . SER A 1 245 ? -7.076 -10.511 -4.048 1.00 95.12 245 SER A CA 1
ATOM 1956 C C . SER A 1 245 ? -6.807 -10.089 -5.491 1.00 95.12 245 SER A C 1
ATOM 1958 O O . SER A 1 245 ? -5.826 -9.397 -5.777 1.00 95.12 245 SER A O 1
ATOM 1960 N N . PHE A 1 246 ? -7.721 -10.431 -6.405 1.00 94.19 246 PHE A N 1
ATOM 1961 C CA . PHE A 1 246 ? -7.595 -10.050 -7.812 1.00 94.19 246 PHE A CA 1
ATOM 1962 C C . PHE A 1 246 ? -7.711 -8.537 -8.008 1.00 94.19 246 PHE A C 1
ATOM 1964 O O . PHE A 1 246 ? -6.881 -7.939 -8.694 1.00 94.19 246 PHE A O 1
ATOM 1971 N N . ALA A 1 247 ? -8.692 -7.897 -7.363 1.00 94.94 247 ALA A N 1
ATOM 1972 C CA . ALA A 1 247 ? -8.875 -6.453 -7.453 1.00 94.94 247 ALA A CA 1
ATOM 1973 C C . ALA A 1 247 ? -7.647 -5.697 -6.930 1.00 94.94 247 ALA A C 1
ATOM 1975 O O . ALA A 1 247 ? -7.177 -4.764 -7.578 1.00 94.94 247 ALA A O 1
ATOM 1976 N N . GLY A 1 248 ? -7.090 -6.104 -5.788 1.00 94.81 248 GLY A N 1
ATOM 1977 C CA . GLY A 1 248 ? -5.918 -5.453 -5.218 1.00 94.81 248 GLY A CA 1
ATOM 1978 C C . GLY A 1 248 ? -4.664 -5.653 -6.066 1.00 94.81 248 GLY A C 1
ATOM 1979 O O . GLY A 1 248 ? -3.905 -4.699 -6.252 1.00 94.81 248 GLY A O 1
ATOM 1980 N N . ALA A 1 249 ? -4.471 -6.838 -6.652 1.00 95.44 249 ALA A N 1
ATOM 1981 C CA . ALA A 1 249 ? -3.397 -7.072 -7.614 1.00 95.44 249 ALA A CA 1
ATOM 1982 C C . ALA A 1 249 ? -3.501 -6.121 -8.826 1.00 95.44 249 ALA A C 1
ATOM 1984 O O . ALA A 1 249 ? -2.551 -5.383 -9.105 1.00 95.44 249 ALA A O 1
ATOM 1985 N N . GLY A 1 250 ? -4.669 -6.057 -9.476 1.00 95.50 250 GLY A N 1
ATOM 1986 C CA . GLY A 1 250 ? -4.908 -5.185 -10.634 1.00 95.50 250 GLY A CA 1
ATOM 1987 C C . GLY A 1 250 ? -4.781 -3.692 -10.308 1.00 95.50 250 GLY A C 1
ATOM 1988 O O . GLY A 1 250 ? -4.106 -2.945 -11.024 1.00 95.50 250 GLY A O 1
ATOM 1989 N N . ILE A 1 251 ? -5.335 -3.243 -9.174 1.00 94.50 251 ILE A N 1
ATOM 1990 C CA . ILE A 1 251 ? -5.196 -1.856 -8.690 1.0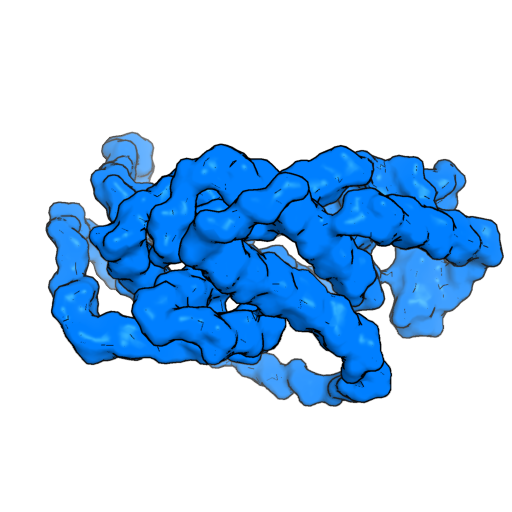0 94.50 251 ILE A CA 1
ATOM 1991 C C . ILE A 1 251 ? -3.723 -1.518 -8.429 1.00 94.50 251 ILE A C 1
ATOM 1993 O O . ILE A 1 251 ? -3.264 -0.427 -8.787 1.00 94.50 251 ILE A O 1
ATOM 1997 N N . GLY A 1 252 ? -2.960 -2.433 -7.825 1.00 94.00 252 GLY A N 1
ATOM 1998 C CA . GLY A 1 252 ? -1.541 -2.225 -7.541 1.00 94.00 252 GLY A CA 1
ATOM 1999 C C . GLY A 1 252 ? -0.695 -2.109 -8.807 1.00 94.00 252 GLY A C 1
ATOM 2000 O O . GLY A 1 252 ? 0.101 -1.173 -8.922 1.00 94.00 252 GLY A O 1
ATOM 2001 N N . LEU A 1 253 ? -0.913 -2.989 -9.787 1.00 95.50 253 LEU A N 1
ATOM 2002 C CA . LEU A 1 253 ? -0.243 -2.927 -11.090 1.00 95.50 253 LEU A CA 1
ATOM 2003 C C . LEU A 1 253 ? -0.613 -1.651 -11.858 1.00 95.50 253 LEU A C 1
ATOM 2005 O O . LEU A 1 253 ? 0.269 -0.928 -12.324 1.00 95.50 253 LEU A O 1
ATOM 2009 N N . THR A 1 254 ? -1.900 -1.301 -11.897 1.00 95.00 254 THR A N 1
ATOM 2010 C CA . THR A 1 254 ? -2.387 -0.053 -12.509 1.00 95.00 254 THR A CA 1
ATOM 2011 C C . THR A 1 254 ? -1.760 1.176 -11.848 1.00 95.00 254 THR A C 1
ATOM 2013 O O . THR A 1 254 ? -1.325 2.116 -12.520 1.00 95.00 254 THR A O 1
ATOM 2016 N N . THR A 1 255 ? -1.649 1.169 -10.518 1.00 92.00 255 THR A N 1
ATOM 2017 C CA . THR A 1 255 ? -1.001 2.244 -9.759 1.00 92.00 255 THR A CA 1
ATOM 2018 C C . THR A 1 255 ? 0.488 2.343 -10.087 1.00 92.00 255 THR A C 1
ATOM 2020 O O . THR A 1 255 ? 0.999 3.455 -10.246 1.00 92.00 255 THR A O 1
ATOM 2023 N N . ALA A 1 256 ? 1.180 1.209 -10.241 1.00 91.81 256 ALA A N 1
ATOM 2024 C CA . ALA A 1 256 ? 2.581 1.174 -10.645 1.00 91.81 256 ALA A CA 1
ATOM 2025 C C . ALA A 1 256 ? 2.781 1.757 -12.054 1.00 91.81 256 ALA A C 1
ATOM 2027 O O . ALA A 1 256 ? 3.640 2.626 -12.223 1.00 91.81 256 ALA A O 1
ATOM 2028 N N . LEU A 1 257 ? 1.941 1.363 -13.019 1.00 93.75 257 LEU A N 1
ATOM 2029 C CA . LEU A 1 257 ? 1.958 1.885 -14.388 1.00 93.75 257 LEU A CA 1
ATOM 2030 C C . LEU A 1 257 ? 1.727 3.393 -14.428 1.00 93.75 257 LEU A C 1
ATOM 2032 O O . LEU A 1 257 ? 2.522 4.136 -15.006 1.00 93.75 257 LEU A O 1
ATOM 2036 N N . ARG A 1 258 ? 0.685 3.872 -13.750 1.00 91.00 258 ARG A N 1
ATOM 2037 C CA . ARG A 1 258 ? 0.379 5.303 -13.661 1.00 91.00 258 ARG A CA 1
ATOM 2038 C C . ARG A 1 258 ? 1.500 6.101 -12.992 1.00 91.00 258 ARG A C 1
ATOM 2040 O O . ARG A 1 258 ? 1.741 7.253 -13.346 1.00 91.00 258 ARG A O 1
ATOM 2047 N N . GLY A 1 259 ? 2.187 5.497 -12.026 1.00 89.06 259 GLY A N 1
ATOM 2048 C CA . GLY A 1 259 ? 3.327 6.090 -11.332 1.00 89.06 259 GLY A CA 1
ATOM 2049 C C . GLY A 1 259 ? 4.618 6.142 -12.154 1.00 89.06 259 GLY A C 1
ATOM 2050 O O . GLY A 1 259 ? 5.587 6.737 -11.689 1.00 89.06 259 GLY A O 1
ATOM 2051 N N . THR A 1 260 ? 4.662 5.561 -13.356 1.00 89.94 260 THR A N 1
ATOM 2052 C CA . THR A 1 260 ? 5.898 5.417 -14.145 1.00 89.94 260 THR A CA 1
ATOM 2053 C C . THR A 1 260 ? 6.691 6.707 -14.328 1.00 89.94 260 THR A C 1
ATOM 2055 O O . THR A 1 260 ? 7.869 6.703 -13.969 1.00 89.94 260 THR A O 1
ATOM 2058 N N . PRO A 1 261 ? 6.104 7.834 -14.777 1.00 87.62 261 PRO A N 1
ATOM 2059 C CA . PRO A 1 261 ? 6.889 9.040 -15.029 1.00 87.62 261 PRO A CA 1
ATOM 2060 C C . PRO A 1 261 ? 7.612 9.544 -13.776 1.00 87.62 261 PRO A C 1
ATOM 2062 O O . PRO A 1 261 ? 8.807 9.817 -13.808 1.00 87.62 261 PRO A O 1
ATOM 2065 N N . ILE A 1 262 ? 6.910 9.610 -12.640 1.00 86.56 262 ILE A N 1
ATOM 2066 C CA . ILE A 1 262 ? 7.485 10.109 -11.386 1.00 86.56 262 ILE A CA 1
ATOM 2067 C C . ILE A 1 262 ? 8.472 9.108 -10.771 1.00 86.56 262 ILE A C 1
ATOM 2069 O O . ILE A 1 262 ? 9.477 9.519 -10.198 1.00 86.56 262 ILE A O 1
ATOM 2073 N N . ARG A 1 263 ? 8.236 7.800 -10.913 1.00 87.62 263 ARG A N 1
ATOM 2074 C CA . ARG A 1 263 ? 9.138 6.756 -10.403 1.00 87.62 263 ARG A CA 1
ATOM 2075 C C . ARG A 1 263 ? 10.457 6.718 -11.171 1.00 87.62 263 ARG A C 1
ATOM 2077 O O . ARG A 1 263 ? 11.508 6.656 -10.540 1.00 87.62 263 ARG A O 1
ATOM 2084 N N . LEU A 1 264 ? 10.416 6.912 -12.491 1.00 89.25 264 LEU A N 1
ATOM 2085 C CA . LEU A 1 264 ? 11.624 6.999 -13.316 1.00 89.25 264 LEU A CA 1
ATOM 2086 C C . LEU A 1 264 ? 12.516 8.180 -12.910 1.00 89.25 264 LEU A C 1
ATOM 2088 O O . LEU A 1 264 ? 13.728 8.011 -12.819 1.00 89.25 264 LEU A O 1
ATOM 2092 N N . THR A 1 265 ? 11.941 9.336 -12.548 1.00 85.12 265 THR A N 1
ATOM 2093 C CA . THR A 1 265 ? 12.732 10.466 -12.002 1.00 85.12 265 THR A CA 1
ATOM 2094 C C . THR A 1 265 ? 13.381 10.179 -10.645 1.00 85.12 265 THR A C 1
ATOM 2096 O O . THR A 1 265 ? 14.292 10.891 -10.234 1.00 85.12 265 THR A O 1
ATOM 2099 N N . LYS A 1 266 ? 12.919 9.139 -9.943 1.00 83.81 266 LYS A N 1
ATOM 2100 C CA . LYS A 1 266 ? 13.454 8.668 -8.659 1.00 83.81 266 LYS A CA 1
ATOM 2101 C C . LYS A 1 266 ? 14.390 7.458 -8.828 1.00 83.81 266 LYS A C 1
ATOM 2103 O O . LYS A 1 266 ? 14.805 6.880 -7.834 1.00 83.81 266 LYS A O 1
ATOM 2108 N N . GLY A 1 267 ? 14.716 7.061 -10.062 1.00 85.69 267 GLY A N 1
ATOM 2109 C CA . GLY A 1 267 ? 15.579 5.905 -10.339 1.00 85.69 267 GLY A CA 1
ATOM 2110 C C . GLY A 1 267 ? 14.872 4.544 -10.289 1.00 85.69 267 GLY A C 1
ATOM 2111 O O . GLY A 1 267 ? 15.508 3.505 -10.480 1.00 85.69 267 GLY A O 1
ATOM 2112 N N . GLU A 1 268 ? 13.553 4.529 -10.102 1.00 89.00 268 GLU A N 1
ATOM 2113 C CA . GLU A 1 268 ? 12.759 3.305 -10.041 1.00 89.00 268 GLU A CA 1
ATOM 2114 C C . GLU A 1 268 ? 12.120 2.988 -11.394 1.00 89.00 268 GLU A C 1
ATOM 2116 O O . GLU A 1 268 ? 11.483 3.842 -12.015 1.00 89.00 268 GLU A O 1
ATOM 2121 N N . VAL A 1 269 ? 12.223 1.732 -11.825 1.00 91.88 269 VAL A N 1
ATOM 2122 C CA . VAL A 1 269 ? 11.562 1.224 -13.030 1.00 91.88 269 VAL A CA 1
ATOM 2123 C C . VAL A 1 269 ? 10.410 0.317 -12.586 1.00 91.88 269 VAL A C 1
ATOM 2125 O O . VAL A 1 269 ? 10.651 -0.814 -12.169 1.00 91.88 269 VAL A O 1
ATOM 2128 N N . PRO A 1 270 ? 9.145 0.770 -12.664 1.00 87.38 270 PRO A N 1
ATOM 2129 C CA . PRO A 1 270 ? 7.996 -0.006 -12.185 1.00 87.38 270 PRO A CA 1
ATOM 2130 C C . PRO A 1 270 ? 7.583 -1.155 -13.115 1.00 87.38 270 PRO A C 1
ATOM 2132 O O . PRO A 1 270 ? 6.590 -1.823 -12.843 1.00 87.38 270 PRO A O 1
ATOM 2135 N N . ILE A 1 271 ? 8.323 -1.373 -14.203 1.00 94.31 271 ILE A N 1
ATOM 2136 C CA . ILE A 1 271 ? 8.109 -2.454 -15.164 1.00 94.31 271 ILE A CA 1
ATOM 2137 C C . ILE A 1 271 ? 9.067 -3.605 -14.836 1.00 94.31 271 ILE A C 1
ATOM 2139 O O . ILE A 1 271 ? 10.270 -3.350 -14.702 1.00 94.31 271 ILE A O 1
ATOM 2143 N N . PRO A 1 272 ? 8.580 -4.854 -14.722 1.00 96.19 272 PRO A N 1
ATOM 2144 C CA . PRO A 1 272 ? 9.437 -6.005 -14.470 1.00 96.19 272 PRO A CA 1
ATOM 2145 C C . PRO A 1 272 ? 10.555 -6.159 -15.502 1.00 96.19 272 PRO A C 1
ATOM 2147 O O . PRO A 1 272 ? 10.340 -5.990 -16.703 1.00 96.19 272 PRO A O 1
ATOM 2150 N N . ALA A 1 273 ? 11.752 -6.506 -15.030 1.00 95.75 273 ALA A N 1
ATOM 2151 C CA . ALA A 1 273 ? 12.937 -6.638 -15.871 1.00 95.75 273 ALA A CA 1
ATOM 2152 C C . ALA A 1 273 ? 12.789 -7.738 -16.933 1.00 95.75 273 ALA A C 1
ATOM 2154 O O . ALA A 1 273 ? 13.311 -7.579 -18.030 1.00 95.75 273 ALA A O 1
ATOM 2155 N N . GLU A 1 274 ? 12.053 -8.816 -16.640 1.00 96.31 274 GLU A N 1
ATOM 2156 C CA . GLU A 1 274 ? 11.811 -9.912 -17.591 1.00 96.31 274 GLU A CA 1
ATOM 2157 C C . GLU A 1 274 ? 11.068 -9.491 -18.867 1.00 96.31 274 GLU A C 1
ATOM 2159 O O . GLU A 1 274 ? 11.182 -10.167 -19.887 1.00 96.31 274 GLU A O 1
ATOM 2164 N N . LEU A 1 275 ? 10.326 -8.379 -18.828 1.00 96.69 275 LEU A N 1
ATOM 2165 C CA . LEU A 1 275 ? 9.594 -7.855 -19.986 1.00 96.69 275 LEU A CA 1
ATOM 2166 C C . LEU A 1 275 ? 10.475 -6.970 -20.880 1.00 96.69 275 LEU A C 1
ATOM 2168 O O . LEU A 1 275 ? 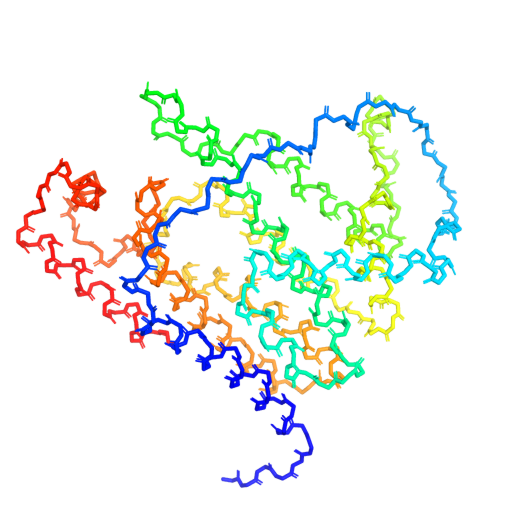10.094 -6.618 -21.998 1.00 96.69 275 LEU A O 1
ATOM 2172 N N . LEU A 1 276 ? 11.661 -6.601 -20.392 1.00 96.19 276 LEU A N 1
ATOM 2173 C CA . LEU A 1 276 ? 12.616 -5.779 -21.116 1.00 96.19 276 LEU A CA 1
ATOM 2174 C C . LEU A 1 276 ? 13.635 -6.663 -21.835 1.00 96.19 276 LEU A C 1
ATOM 2176 O O . LEU A 1 276 ? 14.095 -7.687 -21.328 1.00 96.19 276 LEU A O 1
ATOM 2180 N N . ARG A 1 277 ? 14.025 -6.249 -23.039 1.00 93.38 277 ARG A N 1
ATOM 2181 C CA . ARG A 1 277 ? 15.020 -6.971 -23.834 1.00 93.38 277 ARG A CA 1
ATOM 2182 C C . ARG A 1 277 ? 16.390 -6.977 -23.150 1.00 93.38 277 ARG A C 1
ATOM 2184 O O . ARG A 1 277 ? 16.762 -6.051 -22.427 1.00 93.38 277 ARG A O 1
ATOM 2191 N N . SER A 1 278 ? 17.206 -7.975 -23.482 1.00 92.00 278 SER A N 1
ATOM 2192 C CA . SER A 1 278 ? 18.613 -7.983 -23.072 1.00 92.00 278 SER A CA 1
ATOM 2193 C C . SER A 1 278 ? 19.337 -6.724 -23.571 1.00 92.00 278 SER A C 1
ATOM 2195 O O . SER A 1 278 ? 19.191 -6.321 -24.730 1.00 92.00 278 SER A O 1
ATOM 2197 N N . GLY A 1 279 ? 20.103 -6.091 -22.679 1.00 88.19 279 GLY A N 1
ATOM 2198 C CA . GLY A 1 279 ? 20.824 -4.848 -22.960 1.00 88.19 279 GLY A CA 1
ATOM 2199 C C . GLY A 1 279 ? 19.968 -3.577 -22.928 1.00 88.19 279 GLY A C 1
ATOM 2200 O O . GLY A 1 279 ? 20.445 -2.535 -23.375 1.00 88.19 279 GLY A O 1
ATOM 2201 N N . PHE A 1 280 ? 18.730 -3.632 -22.420 1.00 92.81 280 PHE A N 1
ATOM 2202 C CA . PHE A 1 280 ? 17.904 -2.440 -22.223 1.00 92.81 280 PHE A CA 1
ATOM 2203 C C . PHE A 1 280 ? 18.588 -1.436 -21.277 1.00 92.81 280 PHE A C 1
ATOM 2205 O O . PHE A 1 280 ? 18.940 -1.758 -20.139 1.00 92.81 280 PHE A O 1
ATOM 2212 N N . SER A 1 281 ? 18.761 -0.195 -21.737 1.00 90.56 281 SER A N 1
ATOM 2213 C CA . SER A 1 281 ? 19.431 0.858 -20.965 1.00 90.56 281 SER A CA 1
ATOM 2214 C C . SER A 1 281 ? 18.453 1.588 -20.041 1.00 90.56 281 SER A C 1
ATOM 2216 O O . SER A 1 281 ? 17.734 2.500 -20.460 1.00 90.56 281 SER A O 1
ATOM 2218 N N . ARG A 1 282 ? 18.470 1.231 -18.747 1.00 89.00 282 ARG A N 1
ATOM 2219 C CA . ARG A 1 282 ? 17.709 1.938 -17.694 1.00 89.00 282 ARG A CA 1
ATOM 2220 C C . ARG A 1 282 ? 18.062 3.425 -17.639 1.00 89.00 282 ARG A C 1
ATOM 2222 O O . ARG A 1 282 ? 17.171 4.259 -17.524 1.00 89.00 282 ARG A O 1
ATOM 2229 N N . THR A 1 283 ? 19.344 3.755 -17.779 1.00 87.19 283 THR A N 1
ATOM 2230 C CA . THR A 1 283 ? 19.831 5.139 -17.757 1.00 87.19 283 THR A CA 1
ATOM 2231 C C . THR A 1 283 ? 19.275 5.946 -18.926 1.00 87.19 283 THR A C 1
ATOM 2233 O O . THR A 1 283 ? 18.834 7.072 -18.734 1.00 87.19 283 THR A O 1
ATOM 2236 N N . SER A 1 284 ? 19.223 5.366 -20.130 1.00 88.88 284 SER A N 1
ATOM 2237 C CA . SER A 1 284 ? 18.642 6.043 -21.298 1.00 88.88 284 SER A CA 1
ATOM 2238 C C . SER A 1 284 ? 17.143 6.289 -21.123 1.00 88.88 284 SER A C 1
ATOM 2240 O O . SER A 1 284 ? 16.669 7.370 -21.466 1.00 88.88 284 SER A O 1
ATOM 2242 N N . LEU A 1 285 ? 16.412 5.328 -20.543 1.00 89.88 285 LEU A N 1
ATOM 2243 C CA . LEU A 1 285 ? 15.003 5.506 -20.187 1.00 89.88 285 LEU A CA 1
ATOM 2244 C C . LEU A 1 285 ? 14.826 6.663 -19.194 1.00 89.88 285 LEU A C 1
ATOM 2246 O O . LEU A 1 285 ? 14.051 7.578 -19.459 1.00 89.88 285 LEU A O 1
ATOM 2250 N N . MET A 1 286 ? 15.576 6.672 -18.092 1.00 88.81 286 MET A N 1
ATOM 2251 C CA . MET A 1 286 ? 15.489 7.728 -17.075 1.00 88.81 286 MET A CA 1
ATOM 2252 C C . MET A 1 286 ? 15.838 9.109 -17.646 1.00 88.81 286 MET A C 1
ATOM 2254 O O . MET A 1 286 ? 15.075 10.056 -17.462 1.00 88.81 286 MET A O 1
ATOM 2258 N N . ASN A 1 287 ? 16.933 9.207 -18.407 1.00 86.81 287 ASN A N 1
ATOM 2259 C CA . ASN A 1 287 ? 17.373 10.448 -19.046 1.00 86.81 287 ASN A CA 1
ATOM 2260 C C . ASN A 1 287 ? 16.335 10.985 -20.038 1.00 86.81 287 ASN A C 1
ATOM 2262 O O . ASN A 1 287 ? 16.124 12.194 -20.115 1.00 86.81 287 ASN A O 1
ATOM 2266 N N . SER A 1 288 ? 15.645 10.101 -20.766 1.00 86.25 288 SER A N 1
ATOM 2267 C CA . SER A 1 288 ? 14.592 10.519 -21.697 1.00 86.25 288 SER A CA 1
ATOM 2268 C C . SER A 1 288 ? 13.400 11.176 -20.993 1.00 86.25 288 SER A C 1
ATOM 2270 O O . SER A 1 288 ? 12.841 12.140 -21.510 1.00 86.25 288 SER A O 1
ATOM 2272 N N . VAL A 1 289 ? 13.052 10.724 -19.782 1.00 83.50 289 VAL A N 1
ATOM 2273 C CA . VAL A 1 289 ? 11.934 11.278 -18.999 1.00 83.50 289 VAL A CA 1
ATOM 2274 C C . VAL A 1 289 ? 12.249 12.670 -18.454 1.00 83.50 289 VAL A C 1
ATOM 2276 O O . VAL A 1 289 ? 11.352 13.505 -18.361 1.00 83.50 289 VAL A O 1
ATOM 2279 N N . VAL A 1 290 ? 13.513 12.944 -18.119 1.00 81.75 290 VAL A N 1
ATOM 2280 C CA . VAL A 1 290 ? 13.959 14.271 -17.648 1.00 81.75 290 VAL A CA 1
ATOM 2281 C C . VAL A 1 290 ? 14.351 15.221 -18.788 1.00 81.75 290 VAL A C 1
ATOM 2283 O O . VAL A 1 290 ? 14.697 16.371 -18.531 1.00 81.75 290 VAL A O 1
ATOM 2286 N N . GLY A 1 291 ? 14.260 14.775 -20.046 1.00 81.56 291 GLY A N 1
ATOM 2287 C CA . GLY A 1 291 ? 14.614 15.572 -21.225 1.00 81.56 291 GLY A CA 1
ATOM 2288 C C . GLY A 1 291 ? 16.121 15.670 -21.498 1.00 81.56 291 GLY A C 1
ATOM 228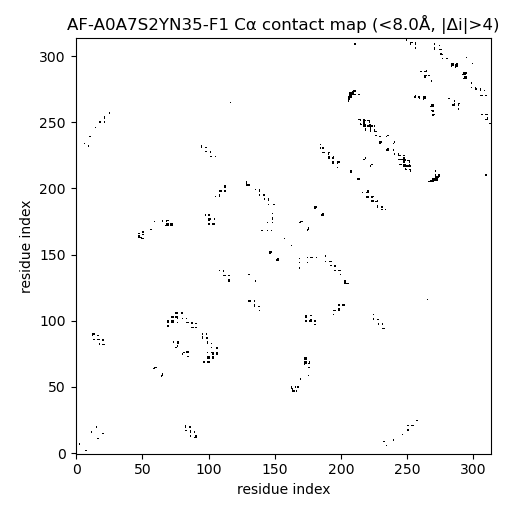9 O O . GLY A 1 291 ? 16.536 16.486 -22.316 1.00 81.56 291 GLY A O 1
ATOM 2290 N N . GLU A 1 292 ? 16.939 14.835 -20.853 1.00 79.44 292 GLU A N 1
ATOM 2291 C CA . GLU A 1 292 ? 18.407 14.819 -20.954 1.00 79.44 292 GLU A CA 1
ATOM 2292 C C . GLU A 1 292 ? 18.926 13.638 -21.800 1.00 79.44 292 GLU A C 1
ATOM 2294 O O . GLU A 1 292 ? 19.957 13.031 -21.510 1.00 79.44 292 GLU A O 1
ATOM 2299 N N . GLY A 1 293 ? 18.206 13.264 -22.858 1.00 81.44 293 GLY A N 1
ATOM 2300 C CA . GLY A 1 293 ? 18.631 12.200 -23.767 1.00 81.44 293 GLY A CA 1
ATOM 2301 C C . GLY A 1 293 ? 17.495 11.625 -24.601 1.00 81.44 293 GLY A C 1
ATOM 2302 O O . GLY A 1 293 ? 16.334 11.995 -24.448 1.00 81.44 293 GLY A O 1
ATOM 2303 N N . THR A 1 294 ? 17.839 10.699 -25.494 1.00 82.81 294 THR A N 1
ATOM 2304 C CA . THR A 1 294 ? 16.870 9.948 -26.301 1.00 82.81 294 THR A CA 1
ATOM 2305 C C . THR A 1 294 ? 17.097 8.451 -26.132 1.00 82.81 294 THR A C 1
ATOM 2307 O O . THR A 1 294 ? 18.221 7.993 -25.909 1.00 82.81 294 THR A O 1
ATOM 2310 N N . MET A 1 295 ? 16.010 7.685 -26.192 1.00 88.19 295 MET A N 1
ATOM 2311 C CA . MET A 1 295 ? 16.070 6.228 -26.256 1.00 88.19 295 MET A CA 1
ATOM 2312 C C . MET A 1 295 ? 16.248 5.781 -27.705 1.00 88.19 295 MET A C 1
ATOM 2314 O O . MET A 1 295 ? 15.825 6.474 -28.631 1.00 88.19 295 MET A O 1
ATOM 2318 N N . SER A 1 296 ? 16.836 4.600 -27.902 1.00 91.19 296 SER A N 1
ATOM 2319 C CA . SER A 1 296 ? 16.778 3.956 -29.212 1.00 91.19 296 SER A CA 1
ATOM 2320 C C . SER A 1 296 ? 15.324 3.620 -29.561 1.00 91.19 296 SER A C 1
ATOM 2322 O O . SER A 1 296 ? 14.521 3.326 -28.673 1.00 91.19 296 SER A O 1
ATOM 2324 N N . GLU A 1 297 ? 14.978 3.627 -30.849 1.00 91.19 297 GLU A N 1
ATOM 2325 C CA . GLU A 1 297 ? 13.628 3.265 -31.309 1.00 91.19 297 GLU A CA 1
ATOM 2326 C C . GLU A 1 297 ? 13.234 1.848 -30.853 1.00 91.19 297 GLU A C 1
ATOM 2328 O O . GLU A 1 297 ? 12.105 1.612 -30.426 1.00 91.19 297 GLU A O 1
ATOM 2333 N N . ALA A 1 298 ? 14.198 0.922 -30.848 1.00 92.12 298 ALA A N 1
ATOM 2334 C CA . ALA A 1 298 ? 14.006 -0.439 -30.359 1.00 92.12 298 ALA A CA 1
ATOM 2335 C C . ALA A 1 298 ? 13.694 -0.490 -28.851 1.00 92.12 298 ALA A C 1
ATOM 2337 O O . ALA A 1 298 ? 12.819 -1.251 -28.440 1.00 92.12 298 ALA A O 1
ATOM 2338 N N . ASP A 1 299 ? 14.375 0.316 -28.027 1.00 93.25 299 ASP A N 1
ATOM 2339 C CA . ASP A 1 299 ? 14.092 0.399 -26.587 1.00 93.25 299 ASP A CA 1
ATOM 2340 C C . ASP A 1 299 ? 12.748 1.062 -26.310 1.00 93.25 299 ASP A C 1
ATOM 2342 O O . ASP A 1 299 ? 12.007 0.594 -25.451 1.00 93.25 299 ASP A O 1
ATOM 2346 N N . ALA A 1 300 ? 12.413 2.127 -27.040 1.00 91.44 300 ALA A N 1
ATOM 2347 C CA . ALA A 1 300 ? 11.129 2.801 -26.892 1.00 91.44 300 ALA A CA 1
ATOM 2348 C C . ALA A 1 300 ? 9.968 1.843 -27.203 1.00 91.44 300 ALA A C 1
ATOM 2350 O O . ALA A 1 300 ? 9.027 1.735 -26.417 1.00 91.44 300 ALA A O 1
ATOM 2351 N N . LYS A 1 301 ? 10.082 1.085 -28.301 1.00 94.38 301 LYS A N 1
ATOM 2352 C CA . LYS A 1 301 ? 9.092 0.077 -28.685 1.00 94.38 301 LYS A CA 1
ATOM 2353 C C . LYS A 1 301 ? 8.993 -1.061 -27.665 1.00 94.38 301 LYS A C 1
ATOM 2355 O O . LYS A 1 301 ? 7.893 -1.385 -27.235 1.00 94.38 301 LYS A O 1
ATOM 2360 N N . ASN A 1 302 ? 10.119 -1.633 -27.228 1.00 96.00 302 ASN A N 1
ATOM 2361 C CA . ASN A 1 302 ? 10.102 -2.709 -26.232 1.00 96.00 302 ASN A CA 1
ATOM 2362 C C . ASN A 1 302 ? 9.541 -2.241 -24.878 1.00 96.00 302 ASN A C 1
ATOM 2364 O O . ASN A 1 302 ? 8.804 -2.985 -24.237 1.00 96.00 302 ASN A O 1
ATOM 2368 N N . PHE A 1 303 ? 9.839 -1.009 -24.454 1.00 94.69 303 PHE A N 1
ATOM 2369 C CA . PHE A 1 303 ? 9.265 -0.452 -23.231 1.00 94.69 303 PHE A CA 1
ATOM 2370 C C . PHE A 1 303 ? 7.746 -0.282 -23.344 1.00 94.69 303 PHE A C 1
ATOM 2372 O O . PHE A 1 303 ? 7.027 -0.621 -22.407 1.00 94.69 303 PHE A O 1
ATOM 2379 N N . GLN A 1 304 ? 7.250 0.191 -24.491 1.00 94.00 304 GLN A N 1
ATOM 2380 C CA . GLN A 1 304 ? 5.814 0.283 -24.749 1.00 94.00 304 GLN A CA 1
ATOM 2381 C C . GLN A 1 304 ? 5.141 -1.099 -24.701 1.00 94.00 304 GLN A C 1
ATOM 2383 O O . GLN A 1 304 ? 4.150 -1.265 -23.994 1.00 94.00 304 GLN A O 1
ATOM 2388 N N . GLU A 1 305 ? 5.702 -2.100 -25.381 1.00 96.06 305 GLU A N 1
ATOM 2389 C CA . GLU A 1 305 ? 5.188 -3.477 -25.361 1.00 96.06 305 GLU A CA 1
ATOM 2390 C C . GLU A 1 305 ? 5.180 -4.063 -23.938 1.00 96.06 305 GLU A C 1
ATOM 2392 O O . GLU A 1 305 ? 4.236 -4.748 -23.547 1.00 96.06 305 GLU A O 1
ATOM 2397 N N . ALA A 1 306 ? 6.206 -3.771 -23.135 1.00 96.25 306 ALA A N 1
ATOM 2398 C CA . ALA A 1 306 ? 6.268 -4.199 -21.742 1.00 96.25 306 ALA A CA 1
ATOM 2399 C C . ALA A 1 306 ? 5.181 -3.529 -20.883 1.00 96.25 306 ALA A C 1
ATOM 2401 O O . ALA A 1 306 ? 4.540 -4.197 -20.074 1.00 96.25 306 ALA A O 1
ATOM 2402 N N . VAL A 1 307 ? 4.926 -2.229 -21.080 1.00 94.75 307 VAL A N 1
ATOM 2403 C CA . VAL A 1 307 ? 3.821 -1.507 -20.423 1.00 94.75 307 VAL A CA 1
ATOM 2404 C C . VAL A 1 307 ? 2.470 -2.123 -20.788 1.00 94.75 307 VAL A C 1
ATOM 2406 O O . VAL A 1 307 ? 1.643 -2.340 -19.904 1.00 94.75 307 VAL A O 1
ATOM 2409 N N . GLU A 1 308 ? 2.253 -2.441 -22.065 1.00 94.69 308 GLU A N 1
ATOM 2410 C CA . GLU A 1 308 ? 1.022 -3.081 -22.542 1.00 94.69 308 GLU A CA 1
ATOM 2411 C C . GLU A 1 308 ? 0.824 -4.470 -21.916 1.00 94.69 308 GLU A C 1
ATOM 2413 O O . GLU A 1 308 ? -0.277 -4.790 -21.477 1.00 94.69 308 GLU A O 1
ATOM 2418 N N . GLN A 1 309 ? 1.884 -5.271 -21.778 1.00 95.31 309 GLN A N 1
ATOM 2419 C CA . GLN A 1 309 ? 1.803 -6.584 -21.123 1.00 95.31 309 GLN A CA 1
ATOM 2420 C C . GLN A 1 309 ? 1.449 -6.490 -19.633 1.00 95.31 309 GLN A C 1
ATOM 2422 O O . GLN A 1 309 ? 0.613 -7.258 -19.145 1.00 95.31 309 GLN A O 1
ATOM 2427 N N . VAL A 1 310 ? 2.031 -5.528 -18.908 1.00 94.62 310 VAL A N 1
ATOM 2428 C CA . VAL A 1 310 ? 1.647 -5.260 -17.511 1.00 94.62 310 VAL A CA 1
ATOM 2429 C C . VAL A 1 310 ? 0.180 -4.827 -17.443 1.00 94.62 310 VAL A C 1
ATOM 2431 O O . VAL A 1 310 ? -0.540 -5.284 -16.561 1.00 94.62 310 VAL A O 1
ATOM 2434 N N . ALA A 1 311 ? -0.279 -3.996 -18.384 1.00 92.56 311 ALA A N 1
ATOM 2435 C CA . ALA A 1 311 ? -1.661 -3.521 -18.433 1.00 92.56 311 ALA A CA 1
ATOM 2436 C C . ALA A 1 311 ? -2.673 -4.628 -18.770 1.00 92.56 311 ALA A C 1
ATOM 2438 O O . ALA A 1 311 ? -3.783 -4.586 -18.267 1.00 92.56 311 ALA A O 1
ATOM 2439 N N . VAL A 1 312 ? -2.303 -5.614 -19.593 1.00 93.38 312 VAL A N 1
ATOM 2440 C CA . VAL A 1 312 ? -3.143 -6.791 -19.889 1.00 93.38 312 VAL A CA 1
ATOM 2441 C C . VAL A 1 312 ? -3.250 -7.730 -18.687 1.00 93.38 312 VAL A C 1
ATOM 2443 O O . VAL A 1 312 ? -4.247 -8.430 -18.535 1.00 93.38 312 VAL A O 1
ATOM 2446 N N . THR A 1 313 ? -2.213 -7.771 -17.850 1.00 91.25 313 THR A N 1
ATOM 2447 C CA . THR A 1 313 ? -2.214 -8.587 -16.629 1.00 91.25 313 THR A CA 1
ATOM 2448 C C . THR A 1 313 ? -3.030 -7.943 -15.504 1.00 91.25 313 THR A C 1
ATOM 2450 O O . THR A 1 313 ? -3.534 -8.658 -14.640 1.00 91.25 313 THR A O 1
ATOM 2453 N N . ALA A 1 314 ? -3.109 -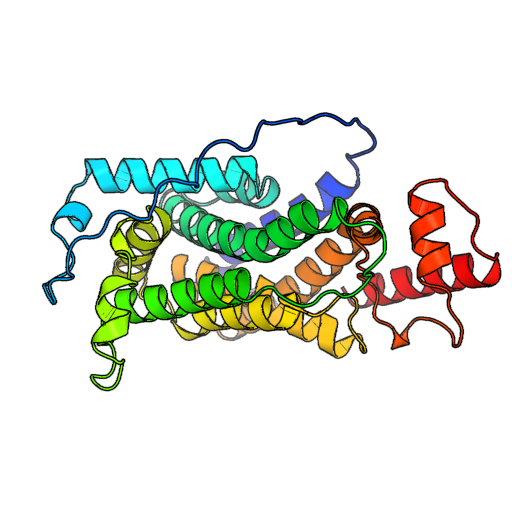6.609 -15.492 1.00 84.62 314 ALA A N 1
ATOM 2454 C CA . ALA A 1 314 ? -3.837 -5.814 -14.505 1.00 84.62 314 ALA A CA 1
ATOM 2455 C C . ALA A 1 314 ? -5.356 -5.840 -14.735 1.00 84.62 314 ALA A C 1
ATOM 2457 O O . ALA A 1 314 ? -6.076 -5.855 -13.710 1.00 84.62 314 ALA A O 1
#

Nearest PDB structures (foldseek):
  7vwt-assembly1_A  TM=7.431E-01  e=9.811E-05  Streptomyces sp.
  7vws-assembly2_B  TM=7.831E-01  e=3.431E-04  Streptomyces sp.
  7vws-assembly1_A  TM=7.838E-01  e=4.291E-04  Streptomyces sp.
  4hd1-assembly1_A  TM=6.423E-01  e=1.073E-04  Alicyclobacillus acidocaldarius subsp. acidocaldarius DSM 446
  7vwt-assembly1_B  TM=7.630E-01  e=7.017E-04  Streptomyces sp.

Radius of gyration: 21.08 Å; Cα contacts (8 Å, |Δi|>4): 317; chains: 1; bounding box: 56×40×64 Å

Secondary structure (DSSP, 8-state):
----STHHHHHHHHHHHHHHHHHHHHTS--S---------S-S------PPP--SS-GGGG-HHHHHHHHHHHHHHHHHH-HHHHHHHHHS-HHHHHHHHHHHHHHHHHHHHHHHHHHHHTTSTT-------HHHHHHHHHHHHHHHHHTTPPPPTTS-GGGGGG---GGG-HHHHHHHHHHHHH---HHHHHHHHHHHHHHTT-SS-SSHHHHHHHHIIIIIHHHHHHHHHHT---HHHHHHHHHHHHHHHHHHHHHTHHHHHTTT---S-GGGSPTT--HHHHHHHHTTS----HHHHHHHHHHHHHHHHH-

pLDDT: mean 78.6, std 22.55, range [24.72, 98.44]

Organism: NCBI:txid265537

Sequence (314 aa):
PRLECGCNRQLYTIFLSEFTTSIMIGQCRLLHSRCRGTFGGLSTYLAGRPFSNGPPPQILNDAQQRKQDLDYCIKLVRDRDREGFYCGLLMPQEIQKHFFVLRAFNAELASVKEVHHIRNQGSSGQTGTTATVALQLRLQWWNDSIRQIYGEEKQSGADPSLANLSISCWESPIVRALYHVNSEKNLTRRFLERLIDAREHDLELDQFAKMEDATRYAEKSVSSLLYLSLECFGVKEDAADEAASFAGAGIGLTTALRGTPIRLTKGEVPIPAELLRSGFSRTSLMNSVVGEGTMSEADAKNFQEAVEQVAVTA

Solvent-accessible surface area (backbone atoms only — not comparable to full-atom values): 18123 Å² total; per-residue (Å²): 134,91,79,88,52,80,64,51,61,54,51,47,51,54,52,47,37,56,52,49,45,60,54,60,55,69,77,66,72,91,73,80,90,85,82,89,72,84,92,79,88,82,92,81,86,84,78,84,72,87,85,76,99,64,73,85,60,72,68,77,75,37,68,68,51,54,49,52,21,46,54,48,21,46,50,49,19,52,75,74,33,56,61,60,37,56,39,38,73,72,42,59,82,91,42,26,65,52,50,31,39,53,47,24,50,52,49,55,59,59,44,54,57,54,57,52,54,70,63,53,73,78,54,91,84,69,98,64,67,68,62,50,70,70,54,55,51,52,52,49,51,48,54,54,37,52,39,49,64,73,69,50,73,80,66,93,78,63,60,75,84,54,58,74,71,59,71,66,54,74,73,38,43,62,51,49,40,45,39,53,43,34,75,75,48,65,62,66,61,67,38,61,50,35,35,49,54,40,50,58,64,47,48,58,54,47,53,40,62,37,64,67,56,49,40,51,43,14,29,34,45,39,12,26,53,42,50,55,46,35,39,61,74,69,54,82,53,70,70,57,51,54,50,29,39,54,50,16,22,18,52,34,45,49,50,37,60,73,41,35,72,67,33,31,78,69,71,26,43,72,59,33,50,72,55,47,59,91,87,64,57,65,66,38,53,34,27,36,75,75,70,70,53,70,60,54,72,69,54,53,51,41,51,50,54,32,52,50,53,53,58,73,74,61

Foldseek 3Di:
DDDDDPVVVQLCLVLCLLVVLLVVVLVPPPDDDDDPDDPDDDPPPPDWDFDDPDDDDCCLVDPVLLVVLLVVLLVQCVVQPVSLNRSLVSDDPQLSSVSSLLSSLLSVLVCLLVVQLVVCVPDPDDPFLDQPPVSVVVLVLQVVLLCVLVPHDDDPPPDPVCSRVDDDSVVRSSSSSVSVSCVVLVFDSVLSVLQSVLSNVCSRAQAAQDLVVQLVSLLSNQLSSVSRSCSSVVHDDPVSSVVSSLSSSLSSLSVLLSCQLVSLCSSHHSFHPVLFDPPQDSPQVSCVSVVNHHDDPVNVVSVVVSSVVSNVSD

InterPro domains:
  IPR002060 Squalene/phytoene synthase [PF00494] (78-298)
  IPR008949 Isoprenoid synthase domain superfamily [G3DSA:1.10.600.10] (60-314)
  IPR008949 Isoprenoid synthase domain superfamily [SSF48576] (69-292)

Mean predicted aligned error: 10.66 Å